Protein AF-A0A5C8LLF6-F1 (afdb_monomer)

Secondary structure (DSSP, 8-state):
-TTHHHHSTT--TT-B-EEESS-HHHHHT---SS-S-HHHHHHHHHTSTTS---BHHHHHHHHHTT---EEEEEEEEE-TT-SS--EEEEEEEEEEEETTEEEEEE-HHHHHHHHHHTT----EEEEEEEETTEEEEEEEEEEEEEEEEEEETTEEEEEEEEEEEEEEEEESS---TTSHHHHHHHHHHHHHHHHHHHHHHHHHHHHTT--TT-HHHHHHHH-HHHIIIIIGGGHHHHHHH-EEEEEEEEEEEE--S--S-TT----

Foldseek 3Di:
DLVPQVVDPPHDQQAADEAEPDDPVVQQPFCAPPDRGSVVVVVCQLVDLQHDRDGSNNCVVCLVLQAWAKHFYWYFDWDPPDPDTGTDIDGFAIFTGRNPDGDDGQGDLLRQLLCALLQNHGWDKDWDDPDVVKIWIKIWHDKGWDWDWDDDPLEIEIEIEMETEIATDDTRPQDQCVPPVVVVVVQVVVQVSNVSSNVSNLVVCLVRLGHNSCVLVVCCVVPVVCCVVPCVVCVSVNSNRYHYHYDYGYHYPYHDPDSHDPPPDDD

Solvent-accessible surface area (backbone atoms only — not comparable to full-atom values): 14725 Å² total; per-residue (Å²): 107,78,63,62,54,79,71,38,89,88,52,55,58,78,40,72,54,74,44,55,82,78,58,66,66,57,60,56,66,38,60,34,92,91,42,96,46,36,64,56,50,52,51,51,54,43,69,29,67,63,39,72,70,38,28,49,46,56,38,50,51,24,60,73,56,84,23,15,30,60,33,37,21,37,44,77,40,75,46,86,90,49,101,60,90,36,38,33,82,39,86,56,34,29,36,31,27,55,80,76,40,78,77,50,68,31,38,71,50,25,32,52,10,42,26,45,64,55,52,48,47,47,42,47,78,47,74,49,74,76,46,94,96,13,44,33,31,33,36,33,71,48,49,46,48,49,77,47,76,48,79,56,93,78,47,42,36,36,41,36,44,32,43,39,34,26,29,53,73,45,70,62,60,77,60,58,63,84,40,66,70,51,38,52,52,50,23,52,52,50,23,52,52,53,53,48,14,36,49,43,24,52,52,50,28,43,72,69,62,42,40,68,55,42,59,65,50,52,46,36,75,76,38,47,66,57,25,77,74,65,39,61,94,44,38,59,64,39,57,52,70,41,45,79,47,82,48,58,51,43,44,74,80,45,70,66,97,70,64,64,70,89,80,67,70,88,128

Mean predicted aligned error: 6.55 Å

Nearest PDB structures (foldseek):
  3n54-assembly1_B  TM=8.346E-01  e=7.401E-16  Bacillus subtilis subsp. subtilis str. 168
  6o6y-assembly1_B  TM=2.724E-01  e=1.510E+00  Thermococcus onnurineus
  6n38-assembly1_I  TM=5.157E-01  e=8.163E+00  Escherichia coli 042
  8ieq-assembly1_D  TM=1.790E-01  e=5.686E+00  Homo sapiens

Sequence (267 aa):
MFDVVPRTPESRLTCFLVITKGKGYDLLNTQPKFERFPAEAIRELTKSRQSMTTSTKDIGIALSFNSDPIVNYFESKESQASKQKSQEVQFSGYAQFKGDRMIGIYKNQEANGLMWLKNQVKEHSLTFPMESGKDMSILITKGQTNIQLTLQDDKVTFQLKLDARGIVREDLSGQDLNKSEVLHKVEQKMAEQVKKSVRAAIKQMQKEDTDSAQLGLLVWRTHPNAWNDRLEAKWPEIFKEAAFQITVDASITETGLINQNVTKKGT

Radius of gyration: 21.14 Å; Cα contacts (8 Å, |Δi|>4): 496; chains: 1; bounding box: 62×41×63 Å

pLDDT: mean 88.76, std 11.44, range [39.56, 98.75]

Structure (mmCIF, N/CA/C/O backbone):
data_AF-A0A5C8LLF6-F1
#
_entry.id   AF-A0A5C8LLF6-F1
#
loop_
_atom_site.group_PDB
_atom_site.id
_atom_site.type_symbol
_atom_site.label_atom_id
_atom_site.label_alt_id
_atom_site.label_comp_id
_atom_site.label_asym_id
_atom_site.label_entity_id
_atom_site.label_seq_id
_atom_site.pdbx_PDB_ins_code
_atom_site.Cartn_x
_atom_site.Cartn_y
_atom_site.Cartn_z
_atom_site.occupancy
_atom_site.B_iso_or_equiv
_atom_site.auth_seq_id
_atom_site.auth_comp_id
_atom_site.auth_asym_id
_atom_site.auth_atom_id
_atom_site.pdbx_PDB_model_num
ATOM 1 N N . MET A 1 1 ? 22.150 -5.576 0.365 1.00 70.75 1 MET A N 1
ATOM 2 C CA . MET A 1 1 ? 21.551 -6.014 1.661 1.00 70.75 1 MET A CA 1
ATOM 3 C C . MET A 1 1 ? 20.825 -7.360 1.567 1.00 70.75 1 MET A C 1
ATOM 5 O O . MET A 1 1 ? 21.055 -8.219 2.410 1.00 70.75 1 MET A O 1
ATOM 9 N N . PHE A 1 2 ? 19.953 -7.556 0.572 1.00 80.81 2 PHE A N 1
ATOM 10 C CA . PHE A 1 2 ? 19.056 -8.718 0.500 1.00 80.81 2 PHE A CA 1
ATOM 11 C C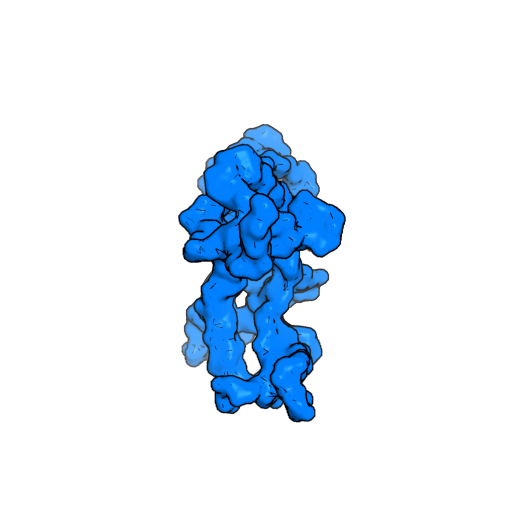 . PHE A 1 2 ? 19.737 -10.081 0.283 1.00 80.81 2 PHE A C 1
ATOM 13 O O . PHE A 1 2 ? 19.150 -11.097 0.634 1.00 80.81 2 PHE A O 1
ATOM 20 N N . ASP A 1 3 ? 20.986 -10.105 -0.189 1.00 71.56 3 ASP A N 1
ATOM 21 C CA . ASP A 1 3 ? 21.750 -11.339 -0.433 1.00 71.56 3 ASP A CA 1
ATOM 22 C C . ASP A 1 3 ? 22.240 -12.051 0.834 1.00 71.56 3 ASP A C 1
ATOM 24 O O . ASP A 1 3 ? 22.560 -13.236 0.784 1.00 71.56 3 ASP A O 1
ATOM 28 N N . VAL A 1 4 ? 22.330 -11.351 1.969 1.00 73.69 4 VAL A N 1
ATOM 29 C CA . VAL A 1 4 ? 22.924 -11.914 3.195 1.00 73.69 4 VAL A CA 1
ATOM 30 C C . VAL A 1 4 ? 22.088 -13.077 3.725 1.00 73.69 4 VAL A C 1
ATOM 32 O O . VAL A 1 4 ? 22.635 -14.111 4.086 1.00 73.69 4 VAL A O 1
ATOM 35 N N . VAL A 1 5 ? 20.760 -12.935 3.725 1.00 72.88 5 VAL A N 1
ATOM 36 C CA . VAL A 1 5 ? 19.844 -13.971 4.220 1.00 72.88 5 VAL A CA 1
ATOM 37 C C . VAL A 1 5 ? 19.903 -15.248 3.367 1.00 72.88 5 VAL A C 1
ATOM 39 O O . VAL A 1 5 ? 20.182 -16.294 3.944 1.00 72.88 5 VAL A O 1
ATOM 42 N N . PRO A 1 6 ? 19.696 -15.227 2.033 1.00 71.31 6 PRO A N 1
ATOM 43 C CA . PRO A 1 6 ? 19.707 -16.444 1.216 1.00 71.31 6 PRO A CA 1
ATOM 44 C C . PRO A 1 6 ? 21.090 -17.097 1.062 1.00 71.31 6 PRO A C 1
ATOM 46 O O . PRO A 1 6 ? 21.153 -18.252 0.655 1.00 71.31 6 PRO A O 1
ATOM 49 N N . ARG A 1 7 ? 22.194 -16.396 1.369 1.00 76.12 7 ARG A N 1
ATOM 50 C CA . ARG A 1 7 ? 23.553 -16.974 1.342 1.00 76.12 7 ARG A CA 1
ATOM 51 C C . ARG A 1 7 ? 23.919 -17.758 2.605 1.00 76.12 7 ARG A C 1
ATOM 53 O O . ARG A 1 7 ? 24.917 -18.474 2.589 1.00 76.12 7 ARG A O 1
ATOM 60 N N . THR A 1 8 ? 23.133 -17.644 3.673 1.00 77.06 8 THR A N 1
ATOM 61 C CA . THR A 1 8 ? 23.321 -18.421 4.903 1.00 77.06 8 THR A CA 1
ATOM 62 C C . THR A 1 8 ? 22.608 -19.775 4.770 1.00 77.06 8 THR A C 1
ATOM 64 O O . THR A 1 8 ? 21.390 -19.772 4.580 1.00 77.06 8 THR A O 1
ATOM 67 N N . PRO A 1 9 ? 23.310 -20.921 4.874 1.00 73.56 9 PRO A N 1
ATOM 68 C CA . PRO A 1 9 ? 22.732 -22.252 4.636 1.00 73.56 9 PRO A CA 1
ATOM 69 C C . PRO A 1 9 ? 21.505 -22.589 5.494 1.00 73.56 9 PRO A C 1
ATOM 71 O O . PRO A 1 9 ? 20.629 -23.338 5.067 1.00 73.56 9 PRO A O 1
ATOM 74 N N . GLU A 1 10 ? 21.421 -22.030 6.699 1.00 75.12 10 GLU A N 1
ATOM 75 C CA . GLU A 1 10 ? 20.332 -22.261 7.650 1.00 75.12 10 GLU A CA 1
ATOM 76 C C . GLU A 1 10 ? 19.084 -21.404 7.360 1.00 75.12 10 GLU A C 1
ATOM 78 O O . GLU A 1 10 ? 18.007 -21.653 7.914 1.00 75.12 10 GLU A O 1
ATOM 83 N N . SER A 1 11 ? 19.202 -20.394 6.493 1.00 79.19 11 SER A N 1
ATOM 84 C CA . SER A 1 11 ? 18.105 -19.492 6.151 1.00 79.19 11 SER A CA 1
ATOM 85 C C . SER A 1 11 ? 17.100 -20.142 5.209 1.00 79.19 11 SER A C 1
ATOM 87 O O . SER A 1 11 ? 17.438 -20.845 4.260 1.00 79.19 11 SER A O 1
ATOM 89 N N . ARG A 1 12 ? 15.819 -19.825 5.413 1.00 81.31 12 ARG A N 1
ATOM 90 C CA . ARG A 1 12 ? 14.733 -20.247 4.522 1.00 81.31 12 ARG A CA 1
ATOM 91 C C . ARG A 1 12 ? 14.237 -19.063 3.702 1.00 81.31 12 ARG A C 1
ATOM 93 O O . ARG A 1 12 ? 14.160 -17.940 4.192 1.00 81.31 12 ARG A O 1
ATOM 100 N N . LEU A 1 13 ? 13.769 -19.316 2.481 1.00 84.12 13 LEU A N 1
ATOM 101 C CA . LEU A 1 13 ? 13.103 -18.290 1.659 1.00 84.12 13 LEU A CA 1
ATOM 102 C C . LEU A 1 13 ? 11.803 -17.749 2.297 1.00 84.12 13 LEU A C 1
ATOM 104 O O . LEU A 1 13 ? 11.275 -16.714 1.889 1.00 84.12 13 LEU A O 1
ATOM 108 N N . THR A 1 14 ? 11.292 -18.442 3.317 1.00 86.62 14 THR A N 1
ATOM 109 C CA . THR A 1 14 ? 10.145 -18.041 4.140 1.00 86.62 14 THR A CA 1
ATOM 110 C C . THR A 1 14 ? 10.521 -17.129 5.310 1.00 86.62 14 THR A C 1
ATOM 112 O O . THR A 1 14 ? 9.637 -16.762 6.079 1.00 86.62 14 THR A O 1
ATOM 115 N N . CYS A 1 15 ? 11.801 -16.794 5.501 1.00 87.56 15 CYS A N 1
ATOM 116 C CA . CYS A 1 15 ? 12.218 -15.839 6.524 1.00 87.56 15 CYS A CA 1
ATOM 117 C C . CYS A 1 15 ? 11.603 -14.462 6.249 1.00 87.56 15 CYS A C 1
ATOM 119 O O . CYS A 1 15 ? 11.566 -14.010 5.103 1.00 87.56 15 CYS A O 1
ATOM 121 N N . PHE A 1 16 ? 11.136 -13.800 7.306 1.00 88.94 16 PHE A N 1
ATOM 122 C CA . PHE A 1 16 ? 10.690 -12.414 7.223 1.00 88.94 16 PHE A CA 1
ATOM 123 C C . PHE A 1 16 ? 11.880 -11.483 7.369 1.00 88.94 16 PHE A C 1
ATOM 125 O O . PHE A 1 16 ? 12.753 -11.705 8.210 1.00 88.94 16 PHE A O 1
ATOM 132 N N . LEU A 1 17 ? 11.877 -10.422 6.573 1.00 88.88 17 LEU A N 1
ATOM 133 C CA . LEU A 1 17 ? 12.729 -9.270 6.802 1.00 88.88 17 LEU A CA 1
ATOM 134 C C . LEU A 1 17 ? 11.857 -8.137 7.335 1.00 88.88 17 LEU A C 1
ATOM 136 O O . LEU A 1 17 ? 10.719 -7.960 6.905 1.00 88.88 17 LEU A O 1
ATOM 140 N N . VAL A 1 18 ? 12.401 -7.379 8.281 1.00 91.75 18 VAL A N 1
ATOM 141 C CA . VAL A 1 18 ? 11.750 -6.204 8.862 1.00 91.75 18 VAL A CA 1
ATOM 142 C C . VAL A 1 18 ? 12.745 -5.054 8.918 1.00 91.75 18 VAL A C 1
ATOM 144 O O . VAL A 1 18 ? 13.944 -5.269 9.097 1.00 91.75 18 VAL A O 1
ATOM 147 N N . ILE A 1 19 ? 12.250 -3.831 8.763 1.00 94.31 19 ILE A N 1
ATOM 148 C CA . ILE A 1 19 ? 13.046 -2.603 8.809 1.00 94.31 19 ILE A CA 1
ATOM 149 C C . ILE A 1 19 ? 12.576 -1.747 9.982 1.00 94.31 19 ILE A C 1
ATOM 151 O O . ILE A 1 19 ? 11.390 -1.709 10.292 1.00 94.31 19 ILE A O 1
ATOM 155 N N . THR A 1 20 ? 13.502 -1.035 10.617 1.00 93.94 20 THR A N 1
ATOM 156 C CA . THR A 1 20 ? 13.212 -0.055 11.669 1.00 93.94 20 THR A CA 1
ATOM 157 C C . THR A 1 20 ? 14.070 1.186 11.490 1.00 93.94 20 THR A C 1
ATOM 159 O O . THR A 1 20 ? 15.091 1.156 10.800 1.00 93.94 20 THR A O 1
ATOM 162 N N . LYS A 1 21 ? 13.668 2.293 12.117 1.00 90.12 21 LYS A N 1
ATOM 163 C CA . LYS A 1 21 ? 14.532 3.467 12.236 1.00 90.12 21 LYS A CA 1
ATOM 164 C C . LYS A 1 21 ? 15.655 3.185 13.235 1.00 90.12 21 LYS A C 1
ATOM 166 O O . LYS A 1 21 ? 15.397 2.730 14.343 1.00 90.12 21 LYS A O 1
ATOM 171 N N . GLY A 1 22 ? 16.885 3.552 12.884 1.00 90.06 22 GLY A N 1
ATOM 172 C CA . GLY A 1 22 ? 18.037 3.380 13.770 1.00 90.06 22 GLY A CA 1
ATOM 173 C C . GLY A 1 22 ? 18.589 1.958 13.727 1.00 90.06 22 GLY A C 1
ATOM 174 O O . GLY A 1 22 ? 18.589 1.320 12.674 1.00 90.06 22 GLY A O 1
ATOM 175 N N . LYS A 1 23 ? 19.118 1.468 14.851 1.00 89.69 23 LYS A N 1
ATOM 176 C CA . LYS A 1 23 ? 19.746 0.144 14.899 1.00 89.69 23 LYS A CA 1
ATOM 177 C C . LYS A 1 23 ? 18.671 -0.926 15.079 1.00 89.69 23 LYS A C 1
ATOM 179 O O . LYS A 1 23 ? 17.878 -0.859 16.010 1.00 89.69 23 LYS A O 1
ATOM 184 N N . GLY A 1 24 ? 18.702 -1.975 14.254 1.00 87.75 24 GLY A N 1
ATOM 185 C CA . GLY A 1 24 ? 17.811 -3.136 14.416 1.00 87.75 24 GLY A CA 1
ATOM 186 C C . GLY A 1 24 ? 17.921 -3.799 15.796 1.00 87.75 24 GLY A C 1
ATOM 187 O O . GLY A 1 24 ? 16.930 -4.287 16.332 1.00 87.75 24 GLY A O 1
ATOM 188 N N . TYR A 1 25 ? 19.110 -3.732 16.404 1.00 87.38 25 TYR A N 1
ATOM 189 C CA . TYR A 1 25 ? 19.359 -4.171 17.778 1.00 87.38 25 TYR A CA 1
ATOM 190 C C . TYR A 1 25 ? 18.448 -3.472 18.798 1.00 87.38 25 TYR A C 1
ATOM 192 O O . TYR A 1 25 ? 17.976 -4.119 19.726 1.00 87.38 25 TYR A O 1
ATOM 200 N N . ASP A 1 26 ? 18.144 -2.187 18.615 1.00 87.50 26 ASP A N 1
ATOM 201 C CA . ASP A 1 26 ? 17.324 -1.429 19.565 1.00 87.50 26 ASP A CA 1
ATOM 202 C C . ASP A 1 26 ? 15.859 -1.904 19.525 1.00 87.50 26 ASP A C 1
ATOM 204 O O . ASP A 1 26 ? 15.208 -2.034 20.562 1.00 87.50 26 ASP A O 1
ATOM 208 N N . LEU A 1 27 ? 15.355 -2.268 18.337 1.00 88.00 27 LEU A N 1
ATOM 209 C CA . LEU A 1 27 ? 14.030 -2.879 18.199 1.00 88.00 27 LEU A CA 1
ATOM 210 C C . LEU A 1 27 ? 13.977 -4.262 18.873 1.00 88.00 27 LEU A C 1
ATOM 212 O O . LEU A 1 27 ? 13.015 -4.568 19.570 1.00 88.00 27 LEU A O 1
ATOM 216 N N . LEU A 1 28 ? 15.026 -5.078 18.721 1.00 86.50 28 LEU A N 1
ATOM 217 C CA . LEU A 1 28 ? 15.109 -6.407 19.346 1.00 86.50 28 LEU A CA 1
ATOM 218 C C . LEU A 1 28 ? 15.285 -6.366 20.871 1.00 86.50 28 LEU A C 1
ATOM 220 O O . LEU A 1 28 ? 14.983 -7.356 21.531 1.00 86.50 28 LEU A O 1
ATOM 224 N N . ASN A 1 29 ? 15.744 -5.242 21.425 1.00 83.94 29 ASN A N 1
ATOM 225 C CA . ASN A 1 29 ? 15.870 -5.024 22.870 1.00 83.94 29 ASN A CA 1
ATOM 226 C C . ASN A 1 29 ? 14.750 -4.162 23.458 1.00 83.94 29 ASN A C 1
ATOM 228 O O . ASN A 1 29 ? 14.799 -3.799 24.635 1.00 83.94 29 ASN A O 1
ATOM 232 N N . THR A 1 30 ? 13.733 -3.835 22.660 1.00 81.44 30 THR A N 1
ATOM 233 C CA . THR A 1 30 ? 12.499 -3.246 23.183 1.00 81.44 30 THR A CA 1
ATOM 234 C C . THR A 1 30 ? 11.896 -4.222 24.200 1.00 81.44 30 THR A C 1
ATOM 236 O O . THR A 1 30 ? 11.933 -5.423 23.974 1.00 81.44 30 THR A O 1
ATOM 239 N N . GLN A 1 31 ? 11.377 -3.745 25.334 1.00 74.62 31 GLN A N 1
ATOM 240 C CA . GLN A 1 31 ? 10.749 -4.595 26.357 1.00 74.62 31 GLN A CA 1
ATOM 241 C C . GLN A 1 31 ? 9.221 -4.435 26.294 1.00 74.62 31 GLN A C 1
ATOM 243 O O . GLN A 1 31 ? 8.668 -3.664 27.089 1.00 74.62 31 GLN A O 1
ATOM 248 N N . PRO A 1 32 ? 8.534 -5.097 25.338 1.00 70.56 32 PRO A N 1
ATOM 249 C CA . PRO A 1 32 ? 7.084 -5.036 25.263 1.00 70.56 32 PRO A CA 1
ATOM 250 C C . PRO A 1 32 ? 6.479 -5.680 26.509 1.00 70.56 32 PRO A C 1
ATOM 252 O O . PRO A 1 32 ? 6.989 -6.671 27.032 1.00 70.56 32 PRO A O 1
ATOM 255 N N . LYS A 1 33 ? 5.377 -5.123 27.014 1.00 70.19 33 LYS A N 1
ATOM 256 C CA . LYS A 1 33 ? 4.784 -5.611 28.272 1.00 70.19 33 LYS A CA 1
ATOM 257 C C . LYS A 1 33 ? 4.091 -6.959 28.148 1.00 70.19 33 LYS A C 1
ATOM 259 O O . LYS A 1 33 ? 4.003 -7.689 29.131 1.00 70.19 33 LYS A O 1
ATOM 264 N N . PHE A 1 34 ? 3.557 -7.253 26.968 1.00 68.25 34 PHE A N 1
ATOM 265 C CA . PHE A 1 34 ? 2.683 -8.404 26.744 1.00 68.25 34 PHE A CA 1
ATOM 266 C C . PHE A 1 34 ? 3.401 -9.616 26.149 1.00 68.25 34 PHE A C 1
ATOM 268 O O . PHE A 1 34 ? 2.815 -10.692 26.103 1.00 68.25 34 PHE A O 1
ATOM 275 N N . GLU A 1 35 ? 4.653 -9.459 25.717 1.00 72.88 35 GLU A N 1
ATOM 276 C CA . GLU A 1 35 ? 5.444 -10.532 25.122 1.00 72.88 35 GLU A CA 1
ATOM 277 C C . GLU A 1 35 ? 6.855 -10.516 25.710 1.00 72.88 35 GLU A C 1
ATOM 279 O O . GLU A 1 35 ? 7.515 -9.483 25.765 1.00 72.88 35 GLU A O 1
ATOM 284 N N . ARG A 1 36 ? 7.338 -11.675 26.156 1.00 75.62 36 ARG A N 1
ATOM 285 C CA . ARG A 1 36 ? 8.663 -11.787 26.774 1.00 75.62 36 ARG A CA 1
ATOM 286 C C . ARG A 1 36 ? 9.776 -11.662 25.737 1.00 75.62 36 ARG A C 1
ATOM 288 O O . ARG A 1 36 ? 10.875 -11.221 26.072 1.00 75.62 36 ARG A O 1
ATOM 295 N N . PHE A 1 37 ? 9.504 -12.076 24.501 1.00 82.94 37 PHE A N 1
ATOM 296 C CA . PHE A 1 37 ? 10.484 -12.127 23.425 1.00 82.94 37 PHE A CA 1
ATOM 297 C C . PHE A 1 37 ? 10.121 -11.146 22.298 1.00 82.94 37 PHE A C 1
ATOM 299 O O . PHE A 1 37 ? 9.217 -11.419 21.509 1.00 82.94 37 PHE A O 1
ATOM 306 N N . PRO A 1 38 ? 10.851 -10.029 22.137 1.00 82.38 38 PRO A N 1
ATOM 307 C CA . PRO A 1 38 ? 10.525 -9.006 21.134 1.00 82.38 38 PRO A CA 1
ATOM 308 C C . PRO A 1 38 ? 10.505 -9.542 19.699 1.00 82.38 38 PRO A C 1
ATOM 310 O O . PRO A 1 38 ? 9.693 -9.111 18.884 1.00 82.38 38 PRO A O 1
ATOM 313 N N . ALA A 1 39 ? 11.354 -10.528 19.395 1.00 85.00 39 ALA A N 1
ATOM 314 C CA . ALA A 1 39 ? 11.356 -11.218 18.107 1.00 85.00 39 ALA A CA 1
ATOM 315 C C . ALA A 1 39 ? 10.038 -11.967 17.829 1.00 85.00 39 ALA A C 1
ATOM 317 O O . ALA A 1 39 ? 9.562 -11.962 16.693 1.00 85.00 39 ALA A O 1
ATOM 318 N N . GLU A 1 40 ? 9.420 -12.560 18.855 1.00 86.38 40 GLU A N 1
ATOM 319 C CA . GLU A 1 40 ? 8.112 -13.210 18.740 1.00 86.38 40 GLU A CA 1
ATOM 320 C C . GLU A 1 40 ? 7.024 -12.160 18.502 1.00 86.38 40 GLU A C 1
ATOM 322 O O . GLU A 1 40 ? 6.238 -12.310 17.569 1.00 86.38 40 GLU A O 1
ATOM 327 N N . ALA A 1 41 ? 7.049 -11.042 19.238 1.00 86.69 41 ALA A N 1
ATOM 328 C CA . ALA A 1 41 ? 6.119 -9.930 19.026 1.00 86.69 41 ALA A CA 1
ATOM 329 C C . ALA A 1 41 ? 6.198 -9.385 17.589 1.00 86.69 41 ALA A C 1
ATOM 331 O O . ALA A 1 41 ? 5.177 -9.248 16.915 1.00 86.69 41 ALA A O 1
ATOM 332 N N . ILE A 1 42 ? 7.411 -9.131 17.084 1.00 89.12 42 ILE A N 1
ATOM 333 C CA . ILE A 1 42 ? 7.643 -8.693 15.699 1.00 89.12 42 ILE A CA 1
ATOM 334 C C . ILE A 1 42 ? 7.085 -9.721 14.713 1.00 89.12 42 ILE A C 1
ATOM 336 O O . ILE A 1 42 ? 6.424 -9.352 13.738 1.00 89.12 42 ILE A O 1
ATOM 340 N N . ARG A 1 43 ? 7.332 -11.015 14.948 1.00 89.44 43 ARG A N 1
ATOM 341 C CA . ARG A 1 43 ? 6.851 -12.084 14.071 1.00 89.44 43 ARG A CA 1
ATOM 342 C C . ARG A 1 43 ? 5.327 -12.144 14.043 1.00 89.44 43 ARG A C 1
ATOM 344 O O . ARG A 1 43 ? 4.759 -12.208 12.954 1.00 89.44 43 ARG A O 1
ATOM 351 N N . GLU A 1 44 ? 4.672 -12.111 15.198 1.00 88.94 44 GLU A N 1
ATOM 352 C CA . GLU A 1 44 ? 3.210 -12.152 15.281 1.00 88.94 44 GLU A CA 1
ATOM 353 C C . GLU A 1 44 ? 2.580 -10.903 14.657 1.00 88.94 44 GLU A C 1
ATOM 355 O O . GLU A 1 44 ? 1.618 -11.013 13.898 1.00 88.94 44 GLU A O 1
ATOM 360 N N . LEU A 1 45 ? 3.177 -9.722 14.848 1.00 88.88 45 LEU A N 1
ATOM 361 C CA . LEU A 1 45 ? 2.736 -8.499 14.173 1.00 88.88 45 LEU A CA 1
ATOM 362 C C . LEU A 1 45 ? 2.928 -8.569 12.649 1.00 88.88 45 LEU A C 1
ATOM 364 O O . LEU A 1 45 ? 2.051 -8.1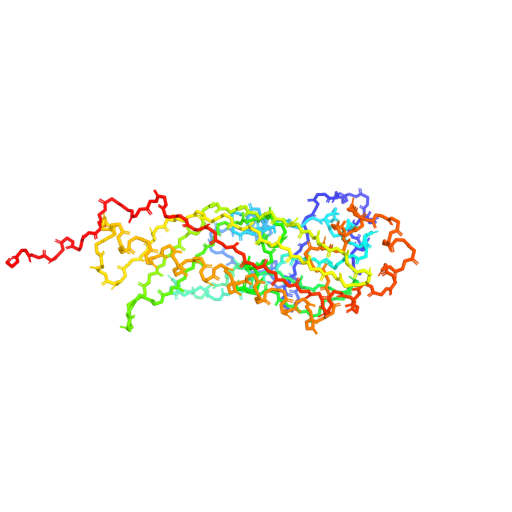33 11.904 1.00 88.88 45 LEU A O 1
ATOM 368 N N . THR A 1 46 ? 4.021 -9.168 12.170 1.00 89.69 46 THR A N 1
ATOM 369 C CA . THR A 1 46 ? 4.289 -9.376 10.730 1.00 89.69 46 THR A CA 1
ATOM 370 C C . THR A 1 46 ? 3.310 -10.370 10.090 1.00 89.69 46 THR A C 1
ATOM 372 O O . THR A 1 46 ? 2.976 -10.263 8.909 1.00 89.69 46 THR A O 1
ATOM 375 N N . LYS A 1 47 ? 2.827 -11.347 10.867 1.00 88.81 47 LYS A N 1
ATOM 376 C CA . LYS A 1 47 ? 1.788 -12.306 10.452 1.00 88.81 47 LYS A CA 1
ATOM 377 C C . LYS A 1 47 ? 0.365 -11.822 10.742 1.00 88.81 47 LYS A C 1
ATOM 379 O O . LYS A 1 47 ? -0.595 -12.534 10.443 1.00 88.81 47 LYS A O 1
ATOM 384 N N . SER A 1 48 ? 0.218 -10.648 11.352 1.00 88.44 48 SER A N 1
ATOM 385 C CA . SER A 1 48 ? -1.077 -10.152 11.797 1.00 88.44 48 SER A CA 1
ATOM 386 C C . SER A 1 48 ? -2.020 -9.898 10.626 1.00 88.44 48 SER A C 1
ATOM 388 O O . SER A 1 48 ? -1.624 -9.737 9.469 1.00 88.44 48 SER A O 1
ATOM 390 N N . ARG A 1 49 ? -3.308 -9.771 10.946 1.00 86.19 49 ARG A N 1
ATOM 391 C CA . ARG A 1 49 ? -4.335 -9.421 9.963 1.00 86.19 49 ARG A CA 1
ATOM 392 C C . ARG A 1 49 ? -4.225 -7.999 9.426 1.00 86.19 49 ARG A C 1
ATOM 394 O O . ARG A 1 49 ? -5.020 -7.677 8.557 1.00 86.19 49 ARG A O 1
ATOM 401 N N . GLN A 1 50 ? -3.287 -7.185 9.919 1.00 83.44 50 GLN A N 1
ATOM 402 C CA . GLN A 1 50 ? -3.133 -5.765 9.585 1.00 83.44 50 GLN A CA 1
ATOM 403 C C . GLN A 1 50 ? -1.993 -5.482 8.600 1.00 83.44 50 GLN A C 1
ATOM 405 O O . GLN A 1 50 ? -1.909 -4.376 8.073 1.00 83.44 50 GLN A O 1
ATOM 410 N N . SER A 1 51 ? -1.111 -6.453 8.339 1.00 88.19 51 SER A N 1
ATOM 411 C CA . SER A 1 51 ? 0.050 -6.241 7.470 1.00 88.19 51 SER A CA 1
ATOM 412 C C . SER A 1 51 ? 0.170 -7.304 6.382 1.00 88.19 51 SER A C 1
ATOM 414 O O . SER A 1 51 ? -0.166 -8.476 6.575 1.00 88.19 51 SER A O 1
ATOM 416 N N . MET A 1 52 ? 0.618 -6.887 5.199 1.00 90.81 52 MET A N 1
ATOM 417 C CA . MET A 1 52 ? 1.105 -7.807 4.182 1.00 90.81 52 MET A CA 1
ATOM 418 C C . MET A 1 52 ? 2.413 -8.390 4.689 1.00 90.81 52 MET A C 1
ATOM 420 O O . MET A 1 52 ? 3.324 -7.659 5.076 1.00 90.81 52 MET A O 1
ATOM 424 N N . THR A 1 53 ? 2.500 -9.707 4.695 1.00 86.44 53 THR A N 1
ATOM 425 C CA . THR A 1 53 ? 3.734 -10.393 5.035 1.00 86.44 53 THR A CA 1
ATOM 426 C C . THR A 1 53 ? 4.690 -10.304 3.850 1.00 86.44 53 THR A C 1
ATOM 428 O O . THR A 1 53 ? 4.292 -10.618 2.733 1.00 86.44 53 THR A O 1
ATOM 431 N N . THR A 1 54 ? 5.938 -9.905 4.100 1.00 86.94 54 THR A N 1
ATOM 432 C CA . THR A 1 54 ? 6.998 -9.909 3.084 1.00 86.94 54 THR A CA 1
ATOM 433 C C . THR A 1 54 ? 8.109 -10.869 3.498 1.00 86.94 54 THR A C 1
ATOM 435 O O . THR A 1 54 ? 8.757 -10.668 4.530 1.00 86.94 54 THR A O 1
ATOM 438 N N . SER A 1 55 ? 8.344 -11.916 2.708 1.00 90.94 55 SER A N 1
ATOM 439 C CA . SER A 1 55 ? 9.452 -12.849 2.925 1.00 90.94 55 SER A CA 1
ATOM 440 C C . SER A 1 55 ? 10.637 -12.589 1.988 1.00 90.94 55 SER A C 1
ATOM 442 O O . SER A 1 55 ? 10.534 -11.852 1.005 1.00 90.94 55 SER A O 1
ATOM 444 N N . THR A 1 56 ? 11.774 -13.241 2.253 1.00 89.50 56 THR A N 1
ATOM 445 C CA . THR A 1 56 ? 12.940 -13.245 1.349 1.00 89.50 56 THR A CA 1
ATOM 446 C C . THR A 1 56 ? 12.560 -13.649 -0.080 1.00 89.50 56 THR A C 1
ATOM 448 O O . THR A 1 56 ? 13.085 -13.092 -1.041 1.00 89.50 56 THR A O 1
ATOM 451 N N . LYS A 1 57 ? 11.621 -14.594 -0.232 1.00 89.75 57 LYS A N 1
ATOM 452 C CA . LYS A 1 57 ? 11.071 -15.001 -1.532 1.00 89.75 57 LYS A CA 1
ATOM 453 C C . LYS A 1 57 ? 10.403 -13.833 -2.253 1.00 89.75 57 LYS A C 1
ATOM 455 O O . LYS A 1 57 ? 10.673 -13.634 -3.431 1.00 89.75 57 LYS A O 1
ATOM 460 N N . ASP A 1 58 ? 9.546 -13.083 -1.567 1.00 90.81 58 ASP A N 1
ATOM 461 C CA . ASP A 1 58 ? 8.787 -11.985 -2.177 1.00 90.81 58 ASP A CA 1
ATOM 462 C C . ASP A 1 58 ? 9.717 -10.861 -2.645 1.00 90.81 58 ASP A C 1
ATOM 464 O O . ASP A 1 58 ? 9.546 -10.322 -3.738 1.00 90.81 58 ASP A O 1
ATOM 468 N N . ILE A 1 59 ? 10.755 -10.570 -1.854 1.00 91.62 59 ILE A N 1
ATOM 469 C CA . ILE A 1 59 ? 11.815 -9.622 -2.216 1.00 91.62 59 ILE A CA 1
ATOM 470 C C . ILE A 1 59 ? 12.589 -10.123 -3.439 1.00 91.62 59 ILE A C 1
ATOM 472 O O . ILE A 1 59 ? 12.798 -9.366 -4.384 1.00 91.62 59 ILE A O 1
ATOM 476 N N . GLY A 1 60 ? 12.983 -11.400 -3.450 1.00 89.62 60 GLY A N 1
ATOM 477 C CA . GLY A 1 60 ? 13.688 -12.004 -4.580 1.00 89.62 60 GLY A CA 1
ATOM 478 C C . GLY A 1 60 ? 12.868 -11.984 -5.871 1.00 89.62 60 GLY A C 1
ATOM 479 O O . GLY A 1 60 ? 13.410 -11.668 -6.927 1.00 89.62 60 GLY A O 1
ATOM 480 N N . ILE A 1 61 ? 11.560 -12.255 -5.792 1.00 87.75 61 ILE A N 1
ATOM 481 C CA . ILE A 1 61 ? 10.638 -12.143 -6.932 1.00 87.75 61 ILE A CA 1
ATOM 482 C C . ILE A 1 61 ? 10.599 -10.701 -7.437 1.00 87.75 61 ILE A C 1
ATOM 484 O O . ILE A 1 61 ? 10.782 -10.494 -8.631 1.00 87.75 61 ILE A O 1
ATOM 488 N N . ALA A 1 62 ? 10.411 -9.710 -6.558 1.00 90.56 62 ALA A N 1
ATOM 489 C CA . ALA A 1 62 ? 10.383 -8.307 -6.975 1.00 90.56 62 ALA A CA 1
ATOM 490 C C . ALA A 1 62 ? 11.665 -7.919 -7.736 1.00 90.56 62 ALA A C 1
ATOM 492 O O . ALA A 1 62 ? 11.585 -7.461 -8.874 1.00 90.56 62 ALA A O 1
ATOM 493 N N . LEU A 1 63 ? 12.835 -8.228 -7.164 1.00 89.12 63 LEU A N 1
ATOM 494 C CA . LEU A 1 63 ? 14.136 -7.945 -7.783 1.00 89.12 63 LEU A CA 1
ATOM 495 C C . LEU A 1 63 ? 14.356 -8.690 -9.107 1.00 89.12 63 LEU A C 1
ATOM 497 O O . LEU A 1 63 ? 15.011 -8.160 -9.997 1.00 89.12 63 LEU A O 1
ATOM 501 N N . SER A 1 64 ? 13.816 -9.903 -9.252 1.00 86.81 64 SER A N 1
ATOM 502 C CA . SER A 1 64 ? 13.980 -10.713 -10.470 1.00 86.81 64 SER A CA 1
ATOM 503 C C . SER A 1 64 ? 13.139 -10.212 -11.647 1.00 86.81 64 SER A C 1
ATOM 505 O O . SER A 1 64 ? 13.433 -10.555 -12.786 1.00 86.81 64 SER A O 1
ATOM 507 N N . PHE A 1 65 ? 12.089 -9.430 -11.383 1.00 82.88 65 PHE A N 1
ATOM 508 C CA . PHE A 1 65 ? 11.156 -8.926 -12.395 1.00 82.88 65 PHE A CA 1
ATOM 509 C C . PHE A 1 65 ? 11.194 -7.399 -12.522 1.00 82.88 65 PHE A C 1
ATOM 511 O O . PHE A 1 65 ? 10.175 -6.787 -12.840 1.00 82.88 65 PHE A O 1
ATOM 518 N N . ASN A 1 66 ? 12.352 -6.783 -12.251 1.00 82.00 66 ASN A N 1
ATOM 519 C CA . ASN A 1 66 ? 12.562 -5.333 -12.359 1.00 82.00 66 ASN A CA 1
ATOM 520 C C . ASN A 1 66 ? 11.498 -4.503 -11.611 1.00 82.00 66 ASN A C 1
ATOM 522 O O . ASN A 1 66 ? 11.119 -3.413 -12.034 1.00 82.00 66 ASN A O 1
ATOM 526 N N . SER A 1 67 ? 11.012 -5.039 -10.489 1.00 90.25 67 SER A N 1
ATOM 527 C CA . SER A 1 67 ? 10.085 -4.381 -9.576 1.00 90.25 67 SER A CA 1
ATOM 528 C C . SER A 1 67 ? 10.789 -4.061 -8.262 1.00 90.25 67 SER A C 1
ATOM 530 O O . SER A 1 67 ? 11.824 -4.629 -7.908 1.00 90.25 67 SER A O 1
ATOM 532 N N . ASP A 1 68 ? 10.205 -3.134 -7.517 1.00 95.12 68 ASP A N 1
ATOM 533 C CA . ASP A 1 68 ? 10.818 -2.565 -6.337 1.00 95.12 68 ASP A CA 1
ATOM 534 C C . ASP A 1 68 ? 10.307 -3.233 -5.053 1.00 95.12 68 ASP A C 1
ATOM 536 O O . ASP A 1 68 ? 9.100 -3.227 -4.778 1.00 95.12 68 ASP A O 1
ATOM 540 N N . PRO A 1 69 ? 11.193 -3.821 -4.229 1.00 95.25 69 PRO A N 1
ATOM 541 C CA . PRO A 1 69 ? 10.774 -4.497 -3.013 1.00 95.25 69 PRO A CA 1
ATOM 542 C C . PRO A 1 69 ? 10.123 -3.557 -2.000 1.00 95.25 69 PRO A C 1
ATOM 544 O O . PRO A 1 69 ? 10.448 -2.373 -1.878 1.00 95.25 69 PRO A O 1
ATOM 547 N N . ILE A 1 70 ? 9.259 -4.145 -1.183 1.00 95.94 70 ILE A N 1
ATOM 548 C CA . ILE A 1 70 ? 8.777 -3.537 0.052 1.00 95.94 70 ILE A CA 1
ATOM 549 C C . ILE A 1 70 ? 9.116 -4.450 1.212 1.00 95.94 70 ILE A C 1
ATOM 551 O O . ILE A 1 70 ? 9.231 -5.656 1.025 1.00 95.94 70 ILE A O 1
ATOM 555 N N . VAL A 1 71 ? 9.283 -3.890 2.404 1.00 95.62 71 VAL A N 1
ATOM 556 C CA . VAL A 1 71 ? 9.568 -4.668 3.615 1.00 95.62 71 VAL A CA 1
ATOM 557 C C . VAL A 1 71 ? 8.764 -4.092 4.771 1.00 95.62 71 VAL A C 1
ATOM 559 O O . VAL A 1 71 ? 8.631 -2.873 4.866 1.00 95.62 71 VAL A O 1
ATOM 562 N N . ASN A 1 72 ? 8.221 -4.928 5.659 1.00 95.06 72 ASN A N 1
ATOM 563 C CA . ASN A 1 72 ? 7.480 -4.444 6.824 1.00 95.06 72 ASN A CA 1
ATOM 564 C C . ASN A 1 72 ? 8.346 -3.484 7.654 1.00 95.06 72 ASN A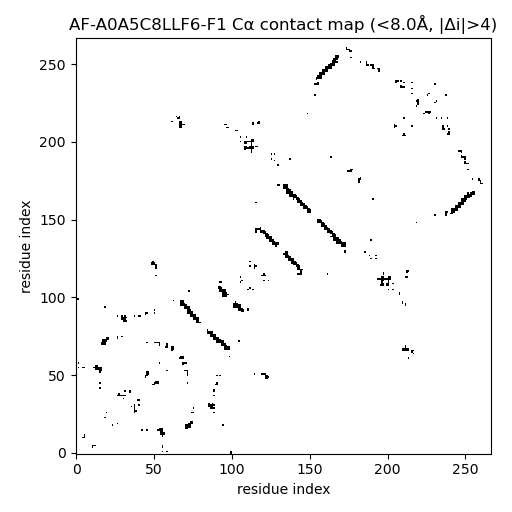 C 1
ATOM 566 O O . ASN A 1 72 ? 9.482 -3.799 8.015 1.00 95.06 72 ASN A O 1
ATOM 570 N N . TYR A 1 73 ? 7.798 -2.308 7.946 1.00 95.56 73 TYR A N 1
ATOM 571 C CA . TYR A 1 73 ? 8.458 -1.260 8.703 1.00 95.56 73 TYR A CA 1
ATOM 572 C C . TYR A 1 73 ? 7.863 -1.171 10.104 1.00 95.56 73 TYR A C 1
ATOM 574 O O . TYR A 1 73 ? 6.654 -0.989 10.271 1.00 95.56 73 TYR A O 1
ATOM 582 N N . PHE A 1 74 ? 8.727 -1.293 11.101 1.00 93.31 74 PHE A N 1
ATOM 583 C CA . PHE A 1 74 ? 8.383 -1.276 12.511 1.00 93.31 74 PHE A CA 1
ATOM 584 C C . PHE A 1 74 ? 9.015 -0.081 13.208 1.00 93.31 74 PHE A C 1
ATOM 586 O O . PHE A 1 74 ? 10.115 0.355 12.871 1.00 93.31 74 PHE A O 1
ATOM 593 N N . GLU A 1 75 ? 8.319 0.426 14.215 1.00 91.00 75 GLU A N 1
ATOM 594 C CA . GLU A 1 75 ? 8.815 1.470 15.100 1.00 91.00 75 GLU A CA 1
ATOM 595 C C . GLU A 1 75 ? 8.624 1.035 16.550 1.00 91.00 75 GLU A C 1
ATOM 597 O O . GLU A 1 75 ? 7.696 0.293 16.875 1.00 91.00 75 GLU A O 1
ATOM 602 N N . SER A 1 76 ? 9.508 1.513 17.423 1.00 86.44 76 SER A N 1
ATOM 603 C CA . SER A 1 76 ? 9.299 1.414 18.864 1.00 86.44 76 SER A CA 1
ATOM 604 C C . SER A 1 76 ? 8.556 2.665 19.324 1.00 86.44 76 SER A C 1
ATOM 606 O O . SER A 1 76 ? 8.962 3.785 19.000 1.00 86.44 76 SER A O 1
ATOM 608 N N . LYS A 1 77 ? 7.437 2.491 20.028 1.00 81.81 77 LYS A N 1
ATOM 609 C CA . LYS A 1 77 ? 6.573 3.591 20.471 1.00 81.81 77 LYS A CA 1
ATOM 610 C C . LYS A 1 77 ? 6.343 3.515 21.972 1.00 81.81 77 LYS A C 1
ATOM 612 O O . LYS A 1 77 ? 6.092 2.442 22.512 1.00 81.81 77 LYS A O 1
ATOM 617 N N . GLU A 1 78 ? 6.398 4.659 22.651 1.00 79.19 78 GLU A N 1
ATOM 618 C CA . GLU A 1 78 ? 6.046 4.714 24.071 1.00 79.19 78 GLU A CA 1
ATOM 619 C C . GLU A 1 78 ? 4.554 4.392 24.266 1.00 79.19 78 GLU A C 1
ATOM 621 O O . GLU A 1 78 ? 3.679 4.983 23.627 1.00 79.19 78 GLU A O 1
ATOM 626 N N . SER A 1 79 ? 4.261 3.452 25.164 1.00 69.81 79 SER A N 1
ATOM 627 C CA . SER A 1 79 ? 2.898 3.087 25.537 1.00 69.81 79 SER A CA 1
ATOM 628 C C . SER A 1 79 ? 2.224 4.227 26.297 1.00 69.81 79 SER A C 1
ATOM 630 O O . SER A 1 79 ? 2.670 4.617 27.376 1.00 69.81 79 SER A O 1
ATOM 632 N N . GLN A 1 80 ? 1.105 4.725 25.765 1.00 63.28 80 GLN A N 1
ATOM 633 C CA . GLN A 1 80 ? 0.284 5.750 26.424 1.00 63.28 80 GLN A CA 1
ATOM 634 C C . GLN A 1 80 ? -0.663 5.177 27.492 1.00 63.28 80 GLN A C 1
ATOM 636 O O . GLN A 1 80 ? -1.227 5.928 28.281 1.00 63.28 80 GLN A O 1
ATOM 641 N N . ALA A 1 81 ? -0.837 3.853 27.543 1.00 59.84 81 ALA A N 1
ATOM 642 C CA . ALA A 1 81 ? -1.852 3.199 28.372 1.00 59.84 81 ALA A CA 1
ATOM 643 C C . ALA A 1 81 ? -1.371 2.827 29.787 1.00 59.84 81 ALA A C 1
ATOM 645 O O . ALA A 1 81 ? -2.120 2.229 30.556 1.00 59.84 81 ALA A O 1
ATOM 646 N N . SER A 1 82 ? -0.120 3.127 30.151 1.00 55.50 82 SER A N 1
ATOM 647 C CA . SER A 1 82 ? 0.469 2.596 31.382 1.00 55.50 82 SER A CA 1
ATOM 648 C C . SER A 1 82 ? 1.225 3.640 32.203 1.00 55.50 82 SER A C 1
ATOM 650 O O . SER A 1 82 ? 1.942 4.475 31.665 1.00 55.50 82 SER A O 1
ATOM 652 N N . LYS A 1 83 ? 1.087 3.562 33.537 1.00 58.00 83 LYS A N 1
ATOM 653 C CA . LYS A 1 83 ? 1.750 4.463 34.505 1.00 58.00 83 LYS A CA 1
ATOM 654 C C . LYS A 1 83 ? 3.285 4.362 34.496 1.00 58.00 83 LYS A C 1
ATOM 656 O O . LYS A 1 83 ? 3.956 5.260 34.987 1.00 58.00 83 LYS A O 1
ATOM 661 N N . GLN A 1 84 ? 3.836 3.276 33.955 1.00 62.78 84 GLN A N 1
ATOM 662 C CA . GLN A 1 84 ? 5.271 3.089 33.734 1.00 62.78 84 GLN A CA 1
ATOM 663 C C . GLN A 1 84 ? 5.554 3.141 32.238 1.00 62.78 84 GLN A C 1
ATOM 665 O O . GLN A 1 84 ? 4.945 2.369 31.499 1.00 62.78 84 GLN A O 1
ATOM 670 N N . LYS A 1 85 ? 6.504 3.976 31.808 1.00 63.91 85 LYS A N 1
ATOM 671 C CA . LYS A 1 85 ? 6.954 4.024 30.412 1.00 63.91 85 LYS A CA 1
ATOM 672 C C . LYS A 1 85 ? 7.369 2.621 29.951 1.00 63.91 85 LYS A C 1
ATOM 674 O O . LYS A 1 85 ? 8.313 2.058 30.493 1.00 63.91 85 LYS A O 1
ATOM 679 N N . SER A 1 86 ? 6.662 2.058 28.975 1.00 71.62 86 SER A N 1
ATOM 680 C CA . SER A 1 86 ? 7.147 0.912 28.199 1.00 71.62 86 SER A CA 1
ATOM 681 C C . SER A 1 86 ? 7.259 1.307 26.743 1.00 71.62 86 SER A C 1
ATOM 683 O O . SER A 1 86 ? 6.508 2.164 26.274 1.00 71.62 86 SER A O 1
ATOM 685 N N . GLN A 1 87 ? 8.222 0.715 26.048 1.00 78.25 87 GLN A N 1
ATOM 686 C CA . GLN A 1 87 ? 8.310 0.818 24.602 1.00 78.25 87 GLN A CA 1
ATOM 687 C C . GLN A 1 87 ? 7.705 -0.447 24.011 1.00 78.25 87 GLN A C 1
ATOM 689 O O . GLN A 1 87 ? 8.080 -1.553 24.390 1.00 78.25 87 GLN A O 1
ATOM 694 N N . GLU A 1 88 ? 6.729 -0.266 23.136 1.00 82.56 88 GLU A N 1
ATOM 695 C CA . GLU A 1 88 ? 6.045 -1.344 22.440 1.00 82.56 88 GLU A CA 1
ATOM 696 C C . GLU A 1 88 ? 6.478 -1.334 20.977 1.00 82.56 88 GLU A C 1
ATOM 698 O O . GLU A 1 88 ? 6.688 -0.276 20.377 1.00 82.56 88 GLU A O 1
ATOM 703 N N . VAL A 1 89 ? 6.581 -2.522 20.393 1.00 87.38 89 VAL A N 1
ATOM 704 C CA . VAL A 1 89 ? 6.829 -2.673 18.961 1.00 87.38 89 VAL A CA 1
ATOM 705 C C . VAL A 1 89 ? 5.520 -2.449 18.209 1.00 87.38 89 VAL A C 1
ATOM 707 O O . VAL A 1 89 ? 4.510 -3.083 18.510 1.00 87.38 89 VAL A O 1
ATOM 710 N N . GLN A 1 90 ? 5.538 -1.577 17.203 1.00 88.25 90 GLN A N 1
ATOM 711 C CA . GLN A 1 90 ? 4.381 -1.277 16.367 1.00 88.25 90 GLN A CA 1
ATOM 712 C C . GLN A 1 90 ? 4.713 -1.457 14.883 1.00 88.25 90 GLN A C 1
ATOM 714 O O . GLN A 1 90 ? 5.729 -0.962 14.399 1.00 88.25 90 GLN A O 1
ATOM 719 N N . PHE A 1 91 ? 3.826 -2.134 14.148 1.00 91.69 91 PHE A N 1
ATOM 720 C CA . PHE A 1 91 ? 3.827 -2.092 12.687 1.00 91.69 91 PHE A CA 1
ATOM 721 C C . PHE A 1 91 ? 3.392 -0.697 12.218 1.00 91.69 91 PHE A C 1
ATOM 723 O O . PHE A 1 91 ? 2.296 -0.243 12.551 1.00 91.69 91 PHE A O 1
ATOM 730 N N . SER A 1 92 ? 4.245 -0.030 11.442 1.00 93.12 92 SER A N 1
ATOM 731 C CA . SER A 1 92 ? 4.073 1.372 11.037 1.00 93.12 92 SER A CA 1
ATOM 732 C C . SER A 1 92 ? 3.946 1.571 9.523 1.00 93.12 92 SER A C 1
ATOM 734 O O . SER A 1 92 ? 3.820 2.711 9.074 1.00 93.12 92 SER A O 1
ATOM 736 N N . GLY A 1 93 ? 3.981 0.498 8.728 1.00 95.69 93 GLY A N 1
ATOM 737 C CA . GLY A 1 93 ? 3.840 0.551 7.272 1.00 95.69 93 GLY A CA 1
ATOM 738 C C . GLY A 1 93 ? 4.890 -0.282 6.545 1.00 95.69 93 GLY A C 1
ATOM 739 O O . GLY A 1 93 ? 5.325 -1.317 7.047 1.00 95.69 93 GLY A O 1
ATOM 740 N N . TYR A 1 94 ? 5.317 0.163 5.365 1.00 97.31 94 TYR A N 1
ATOM 741 C CA . TYR A 1 94 ? 6.256 -0.581 4.523 1.00 97.31 94 TYR A CA 1
ATOM 742 C C . TYR A 1 94 ? 7.425 0.299 4.090 1.00 97.31 94 TYR A C 1
ATOM 744 O O . TYR A 1 94 ? 7.227 1.377 3.538 1.00 97.31 94 TYR A O 1
ATOM 752 N N . ALA A 1 95 ? 8.648 -0.165 4.314 1.00 97.06 95 ALA A N 1
ATOM 753 C CA . ALA A 1 95 ? 9.844 0.441 3.755 1.00 97.06 95 ALA A CA 1
ATOM 754 C C . ALA A 1 95 ? 9.844 0.236 2.235 1.00 97.06 95 ALA A C 1
ATOM 756 O O . ALA A 1 95 ? 9.648 -0.883 1.761 1.00 97.06 95 ALA A O 1
ATOM 757 N N . GLN A 1 96 ? 10.044 1.323 1.497 1.00 97.56 96 GLN A N 1
ATOM 758 C CA . GLN A 1 96 ? 10.069 1.373 0.039 1.00 97.56 96 GLN A CA 1
ATOM 759 C C . GLN A 1 96 ? 11.518 1.296 -0.435 1.00 97.56 96 GLN A C 1
ATOM 761 O O . GLN A 1 96 ? 12.343 2.116 -0.014 1.00 97.56 96 GLN A O 1
ATOM 766 N N . PHE A 1 97 ? 11.826 0.328 -1.294 1.00 96.44 97 PHE A N 1
ATOM 767 C CA . PHE A 1 97 ? 13.163 0.150 -1.853 1.00 96.44 97 PHE A CA 1
ATOM 768 C C . PHE A 1 97 ? 13.221 0.544 -3.323 1.00 96.44 97 PHE A C 1
ATOM 770 O O . PHE A 1 97 ? 12.205 0.544 -4.001 1.00 96.44 97 PHE A O 1
ATOM 777 N N . LYS A 1 98 ? 14.427 0.859 -3.797 1.00 93.31 98 LYS A N 1
ATOM 778 C CA . LYS A 1 98 ? 14.800 0.859 -5.211 1.00 93.31 98 LYS A CA 1
ATOM 779 C C . LYS A 1 98 ? 16.103 0.096 -5.361 1.00 93.31 98 LYS A C 1
ATOM 781 O O . LYS A 1 98 ? 17.124 0.484 -4.781 1.00 93.31 98 LYS A O 1
ATOM 786 N N . GLY A 1 99 ? 16.048 -1.039 -6.053 1.00 89.69 99 GLY A N 1
ATOM 787 C CA . GLY A 1 99 ? 17.106 -2.047 -5.970 1.00 89.69 99 GLY A CA 1
ATOM 788 C C . GLY A 1 99 ? 17.332 -2.487 -4.517 1.00 89.69 99 GLY A C 1
ATOM 789 O O . GLY A 1 99 ? 16.418 -2.980 -3.859 1.00 89.69 99 GLY A O 1
ATOM 790 N N . ASP A 1 100 ? 18.540 -2.281 -3.988 1.00 87.81 100 ASP A N 1
ATOM 791 C CA . ASP A 1 100 ? 18.906 -2.666 -2.619 1.00 87.81 100 ASP A CA 1
ATOM 792 C C . ASP A 1 100 ? 18.910 -1.509 -1.602 1.00 87.81 100 ASP A C 1
ATOM 794 O O . ASP A 1 100 ? 19.298 -1.707 -0.445 1.00 87.81 100 ASP A O 1
ATOM 798 N N . ARG A 1 101 ? 18.454 -0.314 -2.005 1.00 92.56 101 ARG A N 1
ATOM 799 C CA . ARG A 1 101 ? 18.438 0.893 -1.165 1.00 92.56 101 ARG A CA 1
ATOM 800 C C . ARG A 1 101 ? 17.027 1.263 -0.742 1.00 92.56 101 ARG A C 1
ATOM 802 O O . ARG A 1 101 ? 16.130 1.338 -1.573 1.00 92.56 101 ARG A O 1
ATOM 809 N N . MET A 1 102 ? 16.847 1.548 0.544 1.00 95.00 102 MET A N 1
ATOM 810 C CA . MET A 1 102 ? 15.607 2.126 1.059 1.00 95.00 102 MET A CA 1
ATOM 811 C C . MET A 1 102 ? 15.550 3.609 0.687 1.00 95.00 102 MET A C 1
ATOM 813 O O . MET A 1 102 ? 16.479 4.353 1.000 1.00 95.00 102 MET A O 1
ATOM 817 N N . ILE A 1 103 ? 14.464 4.034 0.049 1.00 96.44 103 ILE A N 1
ATOM 818 C CA . ILE A 1 103 ? 14.281 5.415 -0.425 1.00 96.44 103 ILE A CA 1
ATOM 819 C C . ILE A 1 103 ? 13.118 6.134 0.262 1.00 96.44 103 ILE A C 1
ATOM 821 O O . ILE A 1 103 ? 13.043 7.358 0.240 1.00 96.44 103 ILE A O 1
ATOM 825 N N . GLY A 1 104 ? 12.223 5.388 0.910 1.00 96.56 104 GLY A N 1
ATOM 826 C CA . GLY A 1 104 ? 11.025 5.952 1.511 1.00 96.56 104 GLY A CA 1
ATOM 827 C C . GLY A 1 104 ? 10.291 4.969 2.409 1.00 96.56 104 GLY A C 1
ATOM 828 O O . GLY A 1 104 ? 10.746 3.850 2.661 1.00 96.56 104 GLY A O 1
ATOM 829 N N . ILE A 1 105 ? 9.142 5.406 2.917 1.00 97.56 105 ILE A N 1
ATOM 830 C CA . ILE A 1 105 ? 8.241 4.587 3.729 1.00 97.56 105 ILE A CA 1
ATOM 831 C C . ILE A 1 105 ? 6.813 4.877 3.272 1.00 97.56 105 ILE A C 1
ATOM 833 O O . ILE A 1 105 ? 6.397 6.033 3.247 1.00 97.56 105 ILE A O 1
ATOM 837 N N . TYR A 1 106 ? 6.053 3.838 2.950 1.00 98.00 106 TYR A N 1
ATOM 838 C CA . TYR A 1 106 ? 4.601 3.906 2.853 1.00 98.00 106 TYR A CA 1
ATOM 839 C C . TYR A 1 106 ? 4.029 3.819 4.268 1.00 98.00 106 TYR A C 1
ATOM 841 O O . TYR A 1 106 ? 4.188 2.790 4.925 1.00 98.00 106 TYR A O 1
ATOM 849 N N . LYS A 1 107 ? 3.368 4.872 4.752 1.00 95.62 107 LYS A N 1
ATOM 850 C CA . LYS A 1 107 ? 2.651 4.876 6.041 1.00 95.62 107 LYS A CA 1
ATOM 851 C C . LYS A 1 107 ? 1.164 5.120 5.801 1.00 95.62 107 LYS A C 1
ATOM 853 O O . LYS A 1 107 ? 0.788 5.515 4.711 1.00 95.62 107 LYS A O 1
ATOM 858 N N . ASN A 1 108 ? 0.314 4.876 6.798 1.00 93.75 108 ASN A N 1
ATOM 859 C CA . ASN A 1 108 ? -1.096 5.293 6.802 1.00 93.75 108 ASN A CA 1
ATOM 860 C C . ASN A 1 108 ? -1.841 5.057 5.464 1.00 93.75 108 ASN A C 1
ATOM 862 O O . ASN A 1 108 ? -2.063 3.914 5.069 1.00 93.75 108 ASN A O 1
ATOM 866 N N . GLN A 1 109 ? -2.234 6.131 4.766 1.00 95.56 109 GLN A N 1
ATOM 867 C CA . GLN A 1 109 ? -3.010 6.060 3.527 1.00 95.56 109 GLN A CA 1
ATOM 868 C C . GLN A 1 109 ? -2.221 5.422 2.386 1.00 95.56 109 GLN A C 1
ATOM 870 O O . GLN A 1 109 ? -2.789 4.640 1.628 1.00 95.56 109 GLN A O 1
ATOM 875 N N . GLU A 1 110 ? -0.930 5.717 2.278 1.00 98.06 110 GLU A N 1
ATOM 876 C CA . GLU A 1 110 ? -0.055 5.159 1.257 1.00 98.06 110 GLU A CA 1
ATOM 877 C C . GLU A 1 110 ? 0.182 3.663 1.496 1.00 98.06 110 GLU A C 1
ATOM 879 O O . GLU A 1 110 ? 0.115 2.865 0.561 1.00 98.06 110 GLU A O 1
ATOM 884 N N . ALA A 1 111 ? 0.352 3.253 2.758 1.00 97.19 111 ALA A N 1
ATOM 885 C CA . ALA A 1 111 ? 0.431 1.838 3.123 1.00 97.19 111 ALA A CA 1
ATOM 886 C C . ALA A 1 111 ? -0.867 1.093 2.777 1.00 97.19 111 ALA A C 1
ATOM 888 O O . ALA A 1 111 ? -0.818 0.019 2.178 1.00 97.19 111 ALA A O 1
ATOM 889 N N . ASN A 1 112 ? -2.026 1.678 3.097 1.00 96.62 112 ASN A N 1
ATOM 890 C CA . ASN A 1 112 ? -3.326 1.098 2.761 1.00 96.62 112 ASN A CA 1
ATOM 891 C C . ASN A 1 112 ? -3.517 0.983 1.247 1.00 96.62 112 ASN A C 1
ATOM 893 O O . ASN A 1 112 ? -3.893 -0.078 0.753 1.00 96.62 112 ASN A O 1
ATOM 897 N N . GLY A 1 113 ? -3.209 2.044 0.499 1.00 98.06 113 GLY A N 1
ATOM 898 C CA . GLY A 1 113 ? -3.297 2.053 -0.959 1.00 98.06 113 GLY A CA 1
ATOM 899 C C . GLY A 1 113 ? -2.427 0.990 -1.615 1.00 98.06 113 GLY A C 1
ATOM 900 O O . GLY A 1 113 ? -2.867 0.327 -2.551 1.00 98.06 113 GLY A O 1
ATOM 901 N N . LEU A 1 114 ? -1.225 0.768 -1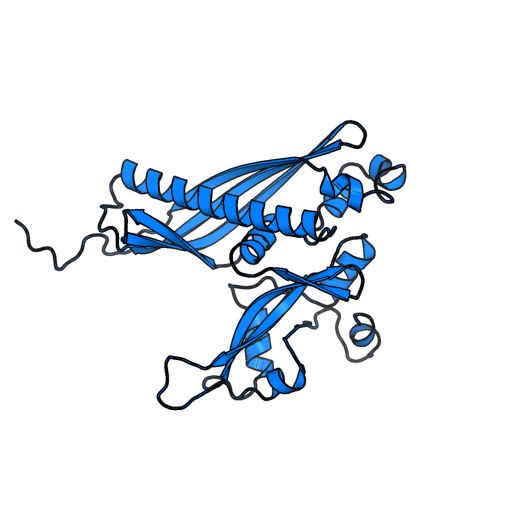.085 1.00 97.88 114 LEU A N 1
ATOM 902 C CA . LEU A 1 114 ? -0.335 -0.277 -1.571 1.00 97.88 114 LEU A CA 1
ATOM 903 C C . LEU A 1 114 ? -0.932 -1.680 -1.379 1.00 97.88 114 LEU A C 1
ATOM 905 O O . LEU A 1 114 ? -0.832 -2.507 -2.283 1.00 97.88 114 LEU A O 1
ATOM 909 N N . MET A 1 115 ? -1.611 -1.943 -0.256 1.00 96.88 115 MET A N 1
ATOM 910 C CA . MET A 1 115 ? -2.303 -3.224 -0.040 1.00 96.88 115 MET A CA 1
ATOM 911 C C . MET A 1 115 ? -3.399 -3.477 -1.078 1.00 96.88 115 MET A C 1
ATOM 913 O O . MET A 1 115 ? -3.544 -4.602 -1.562 1.00 96.88 115 MET A O 1
ATOM 917 N N . TRP A 1 116 ? -4.137 -2.429 -1.455 1.00 98.06 116 TRP A N 1
ATOM 918 C CA . TRP A 1 116 ? -5.127 -2.495 -2.530 1.00 98.06 116 TRP A CA 1
ATOM 919 C C . TRP A 1 116 ? -4.477 -2.782 -3.883 1.00 98.06 116 TRP A C 1
ATOM 921 O O . TRP A 1 116 ? -4.926 -3.682 -4.590 1.00 98.06 116 TRP A O 1
ATOM 931 N N . LEU A 1 117 ? -3.397 -2.081 -4.230 1.00 98.00 117 LEU A N 1
ATOM 932 C CA . LEU A 1 117 ? -2.699 -2.259 -5.508 1.00 98.00 117 LEU A CA 1
ATOM 933 C C . LEU A 1 117 ? -2.098 -3.659 -5.670 1.00 98.00 117 LEU A C 1
ATOM 935 O O . LEU A 1 117 ? -2.100 -4.203 -6.769 1.00 98.00 117 LEU A O 1
ATOM 939 N N . LYS A 1 118 ? -1.636 -4.269 -4.575 1.00 95.69 118 LYS A N 1
ATOM 940 C CA . LYS A 1 118 ? -1.096 -5.636 -4.573 1.00 95.69 118 LYS A CA 1
ATOM 941 C C . LYS A 1 118 ? -2.173 -6.720 -4.459 1.00 95.69 118 LYS A C 1
ATOM 943 O O . LYS A 1 118 ? -1.828 -7.897 -4.413 1.00 95.69 118 LYS A O 1
ATOM 948 N N . ASN A 1 119 ? -3.456 -6.346 -4.383 1.00 96.06 119 ASN A N 1
ATOM 949 C CA . ASN A 1 119 ? -4.578 -7.250 -4.103 1.00 96.06 119 ASN A CA 1
ATOM 950 C C . ASN A 1 119 ? -4.335 -8.133 -2.855 1.00 96.06 119 ASN A C 1
ATOM 952 O O . ASN A 1 119 ? -4.640 -9.324 -2.824 1.00 96.06 119 ASN A O 1
ATOM 956 N N . GLN A 1 120 ? -3.741 -7.543 -1.816 1.00 95.06 120 GLN A N 1
ATOM 957 C CA . GLN A 1 120 ? -3.414 -8.192 -0.544 1.00 95.06 120 GLN A CA 1
ATOM 958 C C . GLN A 1 120 ? -4.021 -7.393 0.613 1.00 95.06 120 GLN A C 1
ATOM 960 O O . GLN A 1 120 ? -3.362 -7.111 1.613 1.00 95.06 120 GLN A O 1
ATOM 965 N N . VAL A 1 121 ? -5.287 -6.999 0.460 1.00 94.81 121 VAL A N 1
ATOM 966 C CA . VAL A 1 121 ? -5.990 -6.148 1.422 1.00 94.81 121 VAL A CA 1
ATOM 967 C C . VAL A 1 121 ? -6.065 -6.836 2.783 1.00 94.81 121 VAL A C 1
ATOM 969 O O . VAL A 1 121 ? -6.492 -7.985 2.909 1.00 94.81 121 VAL A O 1
ATOM 972 N N . LYS A 1 122 ? -5.626 -6.107 3.806 1.00 94.06 122 LYS A N 1
ATOM 973 C CA . LYS A 1 122 ? -5.626 -6.509 5.212 1.00 94.06 122 LYS A CA 1
ATOM 974 C C . LYS A 1 122 ? -6.609 -5.666 6.009 1.00 94.06 122 LYS A C 1
ATOM 976 O O . LYS A 1 122 ? -7.071 -4.635 5.524 1.00 94.06 122 LYS A O 1
ATOM 981 N N . GLU A 1 123 ? -6.938 -6.111 7.216 1.00 94.50 123 GLU A N 1
ATOM 982 C CA . GLU A 1 123 ? -7.820 -5.367 8.110 1.00 94.50 123 GLU A CA 1
ATOM 983 C C . GLU A 1 123 ? -7.186 -4.012 8.458 1.00 94.50 123 GLU A C 1
ATOM 985 O O . GLU A 1 123 ? -6.069 -3.956 8.972 1.00 94.50 123 GLU A O 1
ATOM 990 N N . HIS A 1 124 ? -7.884 -2.915 8.169 1.00 94.00 124 HIS A N 1
ATOM 991 C CA . HIS A 1 124 ? -7.425 -1.562 8.490 1.00 94.00 124 HIS A CA 1
ATOM 992 C C . HIS A 1 124 ? -8.608 -0.619 8.693 1.00 94.00 124 HIS A C 1
ATOM 994 O O . HIS A 1 124 ? -9.670 -0.792 8.092 1.00 94.00 124 HIS A O 1
ATOM 1000 N N . SER A 1 125 ? -8.426 0.382 9.551 1.00 93.56 125 SER A N 1
ATOM 1001 C CA . SER A 1 125 ? -9.469 1.363 9.843 1.00 93.56 125 SER A CA 1
ATOM 1002 C C . SER A 1 125 ? -9.410 2.549 8.885 1.00 93.56 125 SER A C 1
ATOM 1004 O O . SER A 1 125 ? -8.333 3.033 8.533 1.00 93.56 125 SER A O 1
ATOM 1006 N N . LEU A 1 126 ? -10.584 3.045 8.514 1.00 94.62 126 LEU A N 1
ATOM 1007 C CA . LEU A 1 126 ? -10.796 4.316 7.840 1.00 94.62 126 LEU A CA 1
ATOM 1008 C C . LEU A 1 126 ? -11.638 5.193 8.760 1.00 94.62 126 LEU A C 1
ATOM 1010 O O . LEU A 1 126 ? -12.718 4.781 9.175 1.00 94.62 126 LEU A O 1
ATOM 1014 N N . THR A 1 127 ? -11.164 6.401 9.040 1.00 93.62 127 THR A N 1
ATOM 1015 C CA . THR A 1 127 ? -11.909 7.391 9.822 1.00 93.62 127 THR A CA 1
ATOM 1016 C C . THR A 1 127 ? -12.149 8.616 8.958 1.00 93.62 127 THR A C 1
ATOM 1018 O O . THR A 1 127 ? -11.232 9.102 8.289 1.00 93.62 127 THR A O 1
ATOM 1021 N N . PHE A 1 128 ? -13.389 9.095 8.925 1.00 93.81 128 PHE A N 1
ATOM 1022 C CA . PHE A 1 128 ? -13.754 10.274 8.150 1.00 93.81 128 PHE A CA 1
ATOM 1023 C C . PHE A 1 128 ? -14.912 11.055 8.779 1.00 93.81 128 PHE A C 1
ATOM 1025 O O . PHE A 1 128 ? -15.792 10.460 9.403 1.00 93.81 128 PHE A O 1
ATOM 1032 N N . PRO A 1 129 ? -14.966 12.379 8.553 1.00 92.50 129 PRO A N 1
ATOM 1033 C CA . PRO A 1 129 ? -16.042 13.206 9.071 1.00 92.50 129 PRO A CA 1
ATOM 1034 C C . PRO A 1 129 ? -17.354 12.930 8.335 1.00 92.50 129 PRO A C 1
ATOM 1036 O O . PRO A 1 129 ? -17.429 12.970 7.094 1.00 92.50 129 PRO A O 1
ATOM 1039 N N . MET A 1 130 ? -18.412 12.699 9.107 1.00 88.06 130 MET A N 1
ATOM 1040 C CA . MET A 1 130 ? -19.791 12.685 8.617 1.00 88.06 130 MET A CA 1
ATOM 1041 C C . MET A 1 130 ? -20.400 14.087 8.648 1.00 88.06 130 MET A C 1
ATOM 1043 O O . MET A 1 130 ? -21.058 14.486 7.685 1.00 88.06 130 MET A O 1
ATOM 1047 N N . GLU A 1 131 ? -20.105 14.833 9.713 1.00 85.00 131 GLU A N 1
ATOM 1048 C CA . GLU A 1 131 ? -20.415 16.249 9.933 1.00 85.00 131 GLU A CA 1
ATOM 1049 C C . GLU A 1 131 ? -19.227 16.916 10.648 1.00 85.00 131 GLU A C 1
ATOM 1051 O O . GLU A 1 131 ? -18.295 16.235 11.079 1.00 85.00 131 GLU A O 1
ATOM 1056 N N . SER A 1 132 ? -19.240 18.245 10.791 1.00 83.31 132 SER A N 1
ATOM 1057 C CA . SER A 1 132 ? -18.179 18.959 11.516 1.00 83.31 132 SER A CA 1
ATOM 1058 C C . SER A 1 132 ? -18.053 18.447 12.957 1.00 83.31 132 SER A C 1
ATOM 1060 O O . SER A 1 132 ? -19.015 18.508 13.722 1.00 83.31 132 SER A O 1
ATOM 1062 N N . GLY A 1 133 ? -16.874 17.931 13.314 1.00 79.75 133 GLY A N 1
ATOM 1063 C CA . GLY A 1 133 ? -16.582 17.393 14.647 1.00 79.75 133 GLY A CA 1
ATOM 1064 C C . GLY A 1 133 ? -17.240 16.045 14.964 1.00 79.75 133 GLY A C 1
ATOM 1065 O O . GLY A 1 133 ? -17.188 15.615 16.113 1.00 79.75 133 GLY A O 1
ATOM 1066 N N . LYS A 1 134 ? -17.861 15.383 13.978 1.00 88.75 134 LYS A N 1
ATOM 1067 C CA . LYS A 1 134 ? -18.498 14.075 14.152 1.00 88.75 134 LYS A CA 1
ATOM 1068 C C . LYS A 1 134 ? -17.969 13.077 13.132 1.00 88.75 134 LYS A C 1
ATOM 1070 O O . LYS A 1 134 ? -18.434 13.019 11.986 1.00 88.75 134 LYS A O 1
ATOM 1075 N N . ASP A 1 135 ? -17.010 12.287 13.584 1.00 91.62 135 ASP A N 1
ATOM 1076 C CA . ASP A 1 135 ? -16.339 11.290 12.765 1.00 91.62 135 ASP A CA 1
ATOM 1077 C C . ASP A 1 135 ? -17.028 9.928 12.844 1.00 91.62 135 ASP A C 1
ATOM 1079 O O . ASP A 1 135 ? -17.709 9.584 13.813 1.00 91.62 135 ASP A O 1
ATOM 1083 N N . MET A 1 136 ? -16.835 9.149 11.788 1.00 92.31 136 MET A N 1
ATOM 1084 C CA . MET A 1 136 ? -17.192 7.743 11.732 1.00 92.31 136 MET A CA 1
ATOM 1085 C C . MET A 1 136 ? -15.942 6.933 11.418 1.00 92.31 136 MET A C 1
ATOM 1087 O O . MET A 1 136 ? -15.167 7.298 10.529 1.00 92.31 136 MET A O 1
ATOM 1091 N N . SER A 1 137 ? -15.772 5.826 12.135 1.00 93.81 137 SER A N 1
ATOM 1092 C CA . SER A 1 137 ? -14.684 4.875 11.937 1.00 93.81 137 SER A CA 1
ATOM 1093 C C . SER A 1 137 ? -15.235 3.551 11.423 1.00 93.81 137 SER A C 1
ATOM 1095 O O . SER A 1 137 ? -16.075 2.914 12.062 1.00 93.81 137 SER A O 1
ATOM 1097 N N . ILE A 1 138 ? -14.725 3.112 10.278 1.00 95.25 138 ILE A N 1
ATOM 1098 C CA . ILE A 1 138 ? -15.049 1.834 9.644 1.00 95.25 138 ILE A CA 1
ATOM 1099 C C . ILE A 1 138 ? -13.805 0.961 9.645 1.00 95.25 138 ILE A C 1
ATOM 1101 O O . ILE A 1 138 ? -12.727 1.410 9.267 1.00 95.25 138 ILE A O 1
ATOM 1105 N N . LEU A 1 139 ? -13.957 -0.305 10.021 1.00 96.00 139 LEU A N 1
ATOM 1106 C CA . LEU A 1 139 ? -12.933 -1.317 9.803 1.00 96.00 139 LEU A CA 1
ATOM 1107 C C . LEU A 1 139 ? -13.189 -2.001 8.462 1.00 96.00 139 LEU A C 1
ATOM 1109 O O . LEU A 1 139 ? -14.210 -2.670 8.304 1.00 96.00 139 LEU A O 1
ATOM 1113 N N . ILE A 1 140 ? -12.251 -1.886 7.525 1.00 96.69 140 ILE A N 1
ATOM 1114 C CA . ILE A 1 140 ? -12.223 -2.733 6.331 1.00 96.69 140 ILE A CA 1
ATOM 1115 C C . ILE A 1 140 ? -11.897 -4.154 6.772 1.00 96.69 140 ILE A C 1
ATOM 1117 O O . ILE A 1 140 ? -10.877 -4.381 7.418 1.00 96.69 140 ILE A O 1
ATOM 1121 N N . THR A 1 141 ? -12.755 -5.108 6.426 1.00 94.69 141 THR A N 1
ATOM 1122 C CA . THR A 1 141 ? -12.585 -6.524 6.788 1.00 94.69 141 THR A CA 1
ATOM 1123 C C . THR A 1 141 ? -12.212 -7.381 5.589 1.00 94.69 141 THR A C 1
ATOM 1125 O O . THR A 1 141 ? -11.537 -8.398 5.743 1.00 94.69 141 THR A O 1
ATOM 1128 N N . LYS A 1 142 ? -12.638 -6.981 4.386 1.00 94.62 142 LYS A N 1
ATOM 1129 C CA . LYS A 1 142 ? -12.299 -7.647 3.126 1.00 94.62 142 LYS A CA 1
ATOM 1130 C C . LYS A 1 142 ? -12.138 -6.617 2.019 1.00 94.62 142 LYS A C 1
ATOM 1132 O O . LYS A 1 142 ? -12.871 -5.630 1.967 1.00 94.62 142 LYS A O 1
ATOM 1137 N N . GLY A 1 143 ? -11.218 -6.895 1.108 1.00 96.06 143 GLY A N 1
ATOM 1138 C CA . GLY A 1 143 ? -11.048 -6.116 -0.103 1.00 96.06 143 GLY A CA 1
ATOM 1139 C C . GLY A 1 143 ? -10.517 -6.974 -1.236 1.00 96.06 143 GLY A C 1
ATOM 1140 O O . GLY A 1 143 ? -9.740 -7.900 -0.997 1.00 96.06 143 GLY A O 1
ATOM 1141 N N . GLN A 1 144 ? -10.947 -6.665 -2.449 1.00 97.88 144 GLN A N 1
ATOM 1142 C CA . GLN A 1 144 ? -10.454 -7.281 -3.670 1.00 97.88 144 GLN A CA 1
ATOM 1143 C C . GLN A 1 144 ? -10.193 -6.192 -4.705 1.00 97.88 144 GLN A C 1
ATOM 1145 O O . GLN A 1 144 ? -10.965 -5.243 -4.819 1.00 97.88 144 GLN A O 1
ATOM 1150 N N . THR A 1 145 ? -9.112 -6.344 -5.462 1.00 98.31 145 THR A N 1
ATOM 1151 C CA . THR A 1 145 ? -8.765 -5.450 -6.565 1.00 98.31 145 THR A CA 1
ATOM 1152 C C . THR A 1 145 ? -8.609 -6.259 -7.838 1.00 98.31 145 THR A C 1
ATOM 1154 O O . THR A 1 145 ? -7.825 -7.208 -7.892 1.00 98.31 145 THR A O 1
ATOM 1157 N N . ASN A 1 146 ? -9.315 -5.845 -8.884 1.00 98.06 146 ASN A N 1
ATOM 1158 C CA . ASN A 1 146 ? -9.073 -6.287 -10.246 1.00 98.06 146 ASN A CA 1
ATOM 1159 C C . ASN A 1 146 ? -8.402 -5.154 -11.028 1.00 98.06 146 ASN A C 1
ATOM 1161 O O . ASN A 1 146 ? -8.938 -4.045 -11.095 1.00 98.06 146 ASN A O 1
ATOM 1165 N N . ILE A 1 147 ? -7.236 -5.435 -11.608 1.00 98.19 147 ILE A N 1
ATOM 1166 C CA . ILE A 1 147 ? -6.474 -4.475 -12.408 1.00 98.19 147 ILE A CA 1
ATOM 1167 C C . ILE A 1 147 ? -6.458 -4.967 -13.848 1.00 98.19 147 ILE A C 1
ATOM 1169 O O . ILE A 1 147 ? -5.884 -6.010 -14.158 1.00 98.19 147 ILE A O 1
ATOM 1173 N N . GLN A 1 148 ? -7.085 -4.193 -14.723 1.00 97.12 148 GLN A N 1
ATOM 1174 C CA . GLN A 1 148 ? -6.966 -4.332 -16.167 1.00 97.12 148 GLN A CA 1
ATOM 1175 C C . GLN A 1 148 ? -6.019 -3.258 -16.684 1.00 97.12 148 GLN A C 1
ATOM 1177 O O . GLN A 1 148 ? -5.843 -2.215 -16.050 1.00 97.12 148 GLN A O 1
ATOM 1182 N N . LEU A 1 149 ? -5.396 -3.516 -17.827 1.00 96.56 149 LEU A N 1
ATOM 1183 C CA . LEU A 1 149 ? -4.582 -2.516 -18.494 1.00 96.56 149 LEU A CA 1
ATOM 1184 C C . LEU A 1 149 ? -4.899 -2.452 -19.974 1.00 96.56 149 LEU A C 1
ATOM 1186 O O . LEU A 1 149 ? -5.313 -3.429 -20.595 1.00 96.56 149 LEU A O 1
ATOM 1190 N N . THR A 1 150 ? -4.688 -1.269 -20.525 1.00 96.62 150 THR A N 1
ATOM 1191 C CA . THR A 1 150 ? -4.709 -1.004 -21.955 1.00 96.62 150 THR A CA 1
ATOM 1192 C C . THR A 1 150 ? -3.357 -0.427 -22.338 1.00 96.62 150 THR A C 1
ATOM 1194 O O . THR A 1 150 ? -2.905 0.541 -21.722 1.00 96.62 150 THR A O 1
ATOM 1197 N N . LEU A 1 151 ? -2.730 -1.020 -23.351 1.00 95.56 151 LEU A N 1
ATOM 1198 C CA . LEU A 1 151 ? -1.492 -0.538 -23.948 1.00 95.56 151 LEU A CA 1
ATOM 1199 C C . LEU A 1 151 ? -1.807 0.053 -25.326 1.00 95.56 151 LEU A C 1
ATOM 1201 O O . LEU A 1 151 ? -2.321 -0.649 -26.197 1.00 95.56 151 LEU A O 1
ATOM 1205 N N . GLN A 1 152 ? -1.505 1.335 -25.512 1.00 93.25 152 GLN A N 1
ATOM 1206 C CA . GLN A 1 152 ? -1.536 2.009 -26.812 1.00 93.25 152 GLN A CA 1
ATOM 1207 C C . GLN A 1 152 ? -0.150 2.599 -27.054 1.00 93.25 152 GLN A C 1
ATOM 1209 O O . GLN A 1 152 ? 0.266 3.513 -26.343 1.00 93.25 152 GLN A O 1
ATOM 1214 N N . ASP A 1 153 ? 0.575 2.028 -28.013 1.00 88.12 153 ASP A N 1
ATOM 1215 C CA . ASP A 1 153 ? 2.004 2.269 -28.231 1.00 88.12 153 ASP A CA 1
ATOM 1216 C C . ASP A 1 153 ? 2.828 1.990 -26.961 1.00 88.12 153 ASP A C 1
ATOM 1218 O O . ASP A 1 153 ? 2.921 0.831 -26.537 1.00 88.12 153 ASP A O 1
ATOM 1222 N N . ASP A 1 154 ? 3.377 3.045 -26.354 1.00 89.81 154 ASP A N 1
ATOM 1223 C CA . ASP A 1 154 ? 4.137 3.017 -25.098 1.00 89.81 154 ASP A CA 1
ATOM 1224 C C . ASP A 1 154 ? 3.348 3.638 -23.928 1.00 89.81 154 ASP A C 1
ATOM 1226 O O . ASP A 1 154 ? 3.856 3.756 -22.814 1.00 89.81 154 ASP A O 1
ATOM 1230 N N . LYS A 1 155 ? 2.085 4.031 -24.148 1.00 95.00 155 LYS A N 1
ATOM 1231 C CA . LYS A 1 155 ? 1.217 4.593 -23.107 1.00 95.00 155 LYS A CA 1
ATOM 1232 C C . LYS A 1 155 ? 0.409 3.494 -22.435 1.00 95.00 155 LYS A C 1
ATOM 1234 O O . LYS A 1 155 ? -0.389 2.803 -23.073 1.00 95.00 155 LYS A O 1
ATOM 1239 N N . VAL A 1 156 ? 0.574 3.388 -21.120 1.00 96.94 156 VAL A N 1
ATOM 1240 C CA . VAL A 1 156 ? -0.145 2.423 -20.286 1.00 96.94 156 VAL A CA 1
ATOM 1241 C C . VAL A 1 156 ? -1.254 3.127 -19.515 1.00 96.94 156 VAL A C 1
ATOM 1243 O O . VAL A 1 156 ? -1.030 4.126 -18.831 1.00 96.94 156 VAL A O 1
ATOM 1246 N N . THR A 1 157 ? -2.467 2.585 -19.605 1.00 98.38 157 THR A N 1
ATOM 1247 C CA . THR A 1 157 ? -3.584 2.969 -18.735 1.00 98.38 157 THR A CA 1
ATOM 1248 C C . THR A 1 157 ? -4.019 1.769 -17.916 1.00 98.38 157 THR A C 1
ATOM 1250 O O . THR A 1 157 ? -4.360 0.735 -18.484 1.00 98.38 157 THR A O 1
ATOM 1253 N N . PHE A 1 158 ? -4.056 1.919 -16.595 1.00 98.44 158 PHE A N 1
ATOM 1254 C CA . PHE A 1 158 ? -4.587 0.922 -15.674 1.00 98.44 158 PHE A CA 1
ATOM 1255 C C . PHE A 1 158 ? -6.026 1.265 -15.287 1.00 98.44 158 PHE A C 1
ATOM 1257 O O . PHE A 1 158 ? -6.312 2.375 -14.829 1.00 98.44 158 PHE A O 1
ATOM 1264 N N . GLN A 1 159 ? -6.929 0.297 -15.422 1.00 98.56 159 GLN A N 1
ATOM 1265 C CA . GLN A 1 159 ? -8.285 0.361 -14.888 1.00 98.56 159 GLN A CA 1
ATOM 1266 C C . GLN A 1 159 ? -8.386 -0.525 -13.646 1.00 98.56 159 GLN A C 1
ATOM 1268 O O . GLN A 1 159 ? -8.248 -1.745 -13.717 1.00 98.56 159 GLN A O 1
ATOM 1273 N N . LEU A 1 160 ? -8.622 0.104 -12.500 1.00 98.69 160 LEU A N 1
ATOM 1274 C CA . LEU A 1 160 ? -8.697 -0.533 -11.197 1.00 98.69 160 LEU A CA 1
ATOM 1275 C C . LEU A 1 160 ? -10.157 -0.569 -10.751 1.00 98.69 160 LEU A C 1
ATOM 1277 O O . LEU A 1 160 ? -10.781 0.480 -10.575 1.00 98.69 160 LEU A O 1
ATOM 1281 N N . LYS A 1 161 ? -10.679 -1.778 -10.545 1.00 98.75 161 LYS A N 1
ATOM 1282 C CA . LYS A 1 161 ? -11.987 -2.020 -9.928 1.00 98.75 161 LYS A CA 1
ATOM 1283 C C . LYS A 1 161 ? -11.768 -2.635 -8.555 1.00 98.75 161 LYS A C 1
ATOM 1285 O O . LYS A 1 161 ? -11.136 -3.687 -8.458 1.00 98.75 161 LYS A O 1
ATOM 1290 N N . LEU A 1 162 ? -12.216 -1.940 -7.517 1.00 98.69 162 LEU A N 1
ATOM 1291 C CA . LEU A 1 162 ? -12.026 -2.343 -6.130 1.00 98.69 162 LEU A CA 1
ATOM 1292 C C . LEU A 1 162 ? -13.372 -2.647 -5.488 1.00 98.69 162 LEU A C 1
ATOM 1294 O O . LEU A 1 162 ? -14.260 -1.803 -5.520 1.00 98.69 162 LEU A O 1
ATOM 1298 N N . ASP A 1 163 ? -13.461 -3.793 -4.828 1.00 98.50 163 ASP A N 1
ATOM 1299 C CA . ASP A 1 163 ? -14.587 -4.179 -3.986 1.00 98.50 163 ASP A CA 1
ATOM 1300 C C . ASP A 1 163 ? -14.156 -4.099 -2.521 1.00 98.50 163 ASP A C 1
ATOM 1302 O O . ASP A 1 163 ? -13.229 -4.799 -2.104 1.00 98.50 163 ASP A O 1
ATOM 1306 N N . ALA A 1 164 ? -14.820 -3.265 -1.723 1.00 98.06 164 ALA A N 1
ATOM 1307 C CA . ALA A 1 164 ? -14.486 -3.035 -0.323 1.00 98.06 164 ALA A CA 1
ATOM 1308 C C . ALA A 1 164 ? -15.647 -3.400 0.604 1.00 98.06 164 ALA A C 1
ATOM 1310 O O . ALA A 1 164 ? -16.758 -2.893 0.466 1.00 98.06 164 ALA A O 1
ATOM 1311 N N . ARG A 1 165 ? -15.379 -4.241 1.608 1.00 97.69 165 ARG A N 1
ATOM 1312 C CA . ARG A 1 165 ? -16.348 -4.579 2.658 1.00 97.69 165 ARG A CA 1
ATOM 1313 C C . ARG A 1 165 ? -15.854 -4.100 4.008 1.00 97.69 165 ARG A C 1
ATOM 1315 O O . ARG A 1 165 ? -14.706 -4.360 4.380 1.00 97.69 165 ARG A O 1
ATOM 1322 N N . GLY A 1 166 ? -16.729 -3.418 4.734 1.00 95.88 166 GLY A N 1
ATOM 1323 C CA . GLY A 1 166 ? -16.402 -2.841 6.027 1.00 95.88 166 GLY A CA 1
ATOM 1324 C C . GLY A 1 166 ? -17.498 -3.024 7.063 1.00 95.88 166 GLY A C 1
ATOM 1325 O O . GLY A 1 166 ? -18.652 -3.299 6.737 1.00 95.88 166 GLY A O 1
ATOM 1326 N N . ILE A 1 167 ? -17.110 -2.856 8.321 1.00 94.44 167 ILE A N 1
ATOM 1327 C CA . ILE A 1 167 ? -18.019 -2.816 9.466 1.00 94.44 167 ILE A CA 1
ATOM 1328 C C . ILE A 1 167 ? -17.836 -1.501 10.215 1.00 94.44 167 ILE A C 1
ATOM 1330 O O . ILE A 1 167 ? -16.710 -1.009 10.348 1.00 94.44 167 ILE A O 1
ATOM 1334 N N . VAL A 1 168 ? -18.927 -0.930 10.717 1.00 93.06 168 VAL A N 1
ATOM 1335 C CA . VAL A 1 168 ? -18.858 0.285 11.537 1.00 93.06 168 VAL A CA 1
ATOM 1336 C C . VAL A 1 168 ? -18.282 -0.076 12.904 1.00 93.06 168 VAL A C 1
ATOM 1338 O O . VAL A 1 168 ? -18.732 -1.017 13.556 1.00 93.06 168 VAL A O 1
ATOM 1341 N N . ARG A 1 169 ? -17.240 0.646 13.325 1.00 88.75 169 ARG A N 1
ATOM 1342 C CA . ARG A 1 169 ? -16.598 0.477 14.639 1.00 88.75 169 ARG A CA 1
ATOM 1343 C C . ARG A 1 169 ? -17.002 1.561 15.620 1.00 88.75 169 ARG A C 1
ATOM 1345 O O . ARG A 1 169 ? -17.188 1.266 16.793 1.00 88.75 169 ARG A O 1
ATOM 1352 N N . GLU A 1 170 ? -17.124 2.788 15.136 1.00 85.75 170 GLU A N 1
ATOM 1353 C CA . GLU A 1 170 ? -17.507 3.941 15.941 1.00 85.75 170 GLU A CA 1
ATOM 1354 C C . GLU A 1 170 ? -18.290 4.921 15.070 1.00 85.75 170 GLU A C 1
ATOM 1356 O O . GLU A 1 170 ? -17.898 5.196 13.934 1.00 85.75 170 GLU A O 1
ATOM 1361 N N . ASP A 1 171 ? -19.389 5.445 15.606 1.00 86.31 171 ASP A N 1
ATOM 1362 C CA . ASP A 1 171 ? -20.194 6.481 14.969 1.00 86.31 171 ASP A CA 1
ATOM 1363 C C . ASP A 1 171 ? -20.483 7.601 15.972 1.00 86.31 171 ASP A C 1
ATOM 1365 O O . ASP A 1 171 ? -21.310 7.458 16.874 1.00 86.31 171 ASP A O 1
ATOM 1369 N N . LEU A 1 172 ? -19.809 8.738 15.798 1.00 83.62 172 LEU A N 1
ATOM 1370 C CA . LEU A 1 172 ? -20.049 9.947 16.588 1.00 83.62 172 LEU A CA 1
ATOM 1371 C C . LEU A 1 172 ? -21.077 10.877 15.931 1.00 83.62 172 LEU A C 1
ATOM 1373 O O . LEU A 1 172 ? -21.444 11.905 16.501 1.00 83.62 172 LEU A O 1
ATOM 1377 N N . SER A 1 173 ? -21.558 10.541 14.731 1.00 82.75 173 SER A N 1
ATOM 1378 C CA . SER A 1 173 ? -22.541 11.339 13.997 1.00 82.75 173 SER A CA 1
ATOM 1379 C C . SER A 1 173 ? -23.952 11.202 14.561 1.00 82.75 173 SER A C 1
ATOM 1381 O O . SER A 1 173 ? -24.725 12.164 14.523 1.00 82.75 173 SER A O 1
ATOM 1383 N N . GLY A 1 174 ? -24.266 10.039 15.142 1.00 78.31 174 GLY A N 1
ATOM 1384 C CA . GLY A 1 174 ? -25.585 9.726 15.685 1.00 78.31 174 GLY A CA 1
ATOM 1385 C C . GLY A 1 174 ? -26.667 9.620 14.609 1.00 78.31 174 GLY A C 1
ATOM 1386 O O . GLY A 1 174 ? -27.843 9.851 14.910 1.00 78.31 174 GLY A O 1
ATOM 1387 N N . GLN A 1 175 ? -26.268 9.339 13.365 1.00 80.88 175 GLN A N 1
ATOM 1388 C CA . GLN A 1 175 ? -27.179 9.105 12.252 1.00 80.88 175 GLN A CA 1
ATOM 1389 C C . GLN A 1 175 ? -27.773 7.695 12.332 1.00 80.88 175 GLN A C 1
ATOM 1391 O O . GLN A 1 175 ? -27.149 6.759 12.818 1.00 80.88 175 GLN A O 1
ATOM 1396 N N . ASP A 1 176 ? -28.994 7.534 11.825 1.00 83.44 176 ASP A N 1
ATOM 1397 C CA . ASP A 1 176 ? -29.649 6.228 11.784 1.00 83.44 176 ASP A CA 1
ATOM 1398 C C . ASP A 1 176 ? -29.180 5.430 10.563 1.00 83.44 176 ASP A C 1
ATOM 1400 O O . ASP A 1 176 ? -29.652 5.642 9.445 1.00 83.44 176 ASP A O 1
ATOM 1404 N N . LEU A 1 177 ? -28.248 4.504 10.791 1.00 85.12 177 LEU A N 1
ATOM 1405 C CA . LEU A 1 177 ? -27.667 3.648 9.754 1.00 85.12 177 LEU A CA 1
ATOM 1406 C C . LEU A 1 177 ? -28.645 2.609 9.178 1.00 85.12 177 LEU A C 1
ATOM 1408 O O . LEU A 1 177 ? -28.307 1.956 8.195 1.00 85.12 177 LEU A O 1
ATOM 1412 N N . ASN A 1 178 ? -29.853 2.461 9.739 1.00 82.38 178 ASN A N 1
ATOM 1413 C CA . ASN A 1 178 ? -30.898 1.622 9.134 1.00 82.38 178 ASN A CA 1
ATOM 1414 C C . ASN A 1 178 ? -31.570 2.307 7.940 1.00 82.38 178 ASN A C 1
ATOM 1416 O O . ASN A 1 178 ? -32.236 1.656 7.134 1.00 82.38 178 ASN A O 1
ATOM 1420 N N . LYS A 1 179 ? -31.414 3.629 7.811 1.00 87.94 179 LYS A N 1
ATOM 1421 C CA . LYS A 1 179 ? -31.919 4.363 6.655 1.00 87.94 179 LYS A CA 1
ATOM 1422 C C . LYS A 1 179 ? -30.998 4.112 5.471 1.00 87.94 179 LYS A C 1
ATOM 1424 O O . LYS A 1 179 ? -29.833 4.502 5.497 1.00 87.94 179 LYS A O 1
ATOM 1429 N N . SER A 1 180 ? -31.551 3.526 4.411 1.00 89.56 180 SER A N 1
ATOM 1430 C CA . SER A 1 180 ? -30.811 3.196 3.186 1.00 89.56 180 SER A CA 1
ATOM 1431 C C . SER A 1 180 ? -30.031 4.392 2.622 1.00 89.56 180 SER A C 1
ATOM 1433 O O . SER A 1 180 ? -28.872 4.243 2.253 1.00 89.56 180 SER A O 1
ATOM 1435 N N . GLU A 1 181 ? -30.606 5.596 2.652 1.00 92.62 181 GLU A N 1
ATOM 1436 C CA . GLU A 1 181 ? -29.940 6.822 2.187 1.00 92.62 181 GLU A CA 1
ATOM 1437 C C . GLU A 1 181 ? -28.700 7.189 3.020 1.00 92.62 181 GLU A C 1
ATOM 1439 O O . GLU A 1 181 ? -27.670 7.595 2.478 1.00 92.62 181 GLU A O 1
ATOM 1444 N N . VAL A 1 182 ? -28.780 7.030 4.346 1.00 90.69 182 VAL A N 1
ATOM 1445 C CA . VAL A 1 182 ? -27.663 7.300 5.262 1.00 90.69 182 VAL A CA 1
ATOM 1446 C C . VAL A 1 182 ? -26.566 6.263 5.054 1.00 90.69 182 VAL A C 1
ATOM 1448 O O . VAL A 1 182 ? -25.398 6.630 4.931 1.00 90.69 182 VAL A O 1
ATOM 1451 N N . LEU A 1 183 ? -26.938 4.983 4.969 1.00 91.62 183 LEU A N 1
ATOM 1452 C CA . LEU A 1 183 ? -25.996 3.894 4.728 1.00 91.62 183 LEU A CA 1
ATOM 1453 C C . LEU A 1 183 ? -25.259 4.088 3.398 1.00 91.62 183 LEU A C 1
ATOM 1455 O O . LEU A 1 183 ? -24.032 4.039 3.364 1.00 91.62 183 LEU A O 1
ATOM 1459 N N . HIS A 1 184 ? -25.988 4.436 2.335 1.00 94.50 184 HIS A N 1
ATOM 1460 C CA . HIS A 1 184 ? -25.398 4.701 1.028 1.00 94.50 184 HIS A CA 1
ATOM 1461 C C . HIS A 1 184 ? -24.414 5.881 1.065 1.00 94.50 184 HIS A C 1
ATOM 1463 O O . HIS A 1 184 ? -23.334 5.825 0.478 1.00 94.50 184 HIS A O 1
ATOM 1469 N N . LYS A 1 185 ? -24.727 6.946 1.814 1.00 94.44 185 LYS A N 1
ATOM 1470 C CA . LYS A 1 185 ? -23.808 8.078 2.017 1.00 94.44 185 LYS A CA 1
ATOM 1471 C C . LYS A 1 185 ? -22.524 7.659 2.745 1.00 94.44 185 LYS A C 1
ATOM 1473 O O . LYS A 1 185 ? -21.445 8.167 2.428 1.00 94.44 185 LYS A O 1
ATOM 1478 N N . VAL A 1 186 ? -22.624 6.760 3.724 1.00 94.94 186 VAL A N 1
ATOM 1479 C CA . VAL A 1 186 ? -21.465 6.192 4.432 1.00 94.94 186 VAL A CA 1
ATOM 1480 C C . VAL A 1 186 ? -20.613 5.353 3.478 1.00 94.94 186 VAL A C 1
ATOM 1482 O O . VAL A 1 186 ? -19.397 5.541 3.430 1.00 94.94 186 VAL A O 1
ATOM 1485 N N . GLU A 1 187 ? -21.238 4.493 2.676 1.00 97.12 187 GLU A N 1
ATOM 1486 C CA . GLU A 1 187 ? -20.571 3.667 1.662 1.00 97.12 187 GLU A CA 1
ATOM 1487 C C . GLU A 1 187 ? -19.837 4.519 0.622 1.00 97.12 187 GLU A C 1
ATOM 1489 O O . GLU A 1 187 ? -18.662 4.280 0.349 1.00 97.12 187 GLU A O 1
ATOM 1494 N N . GLN A 1 188 ? -20.463 5.586 0.117 1.00 97.31 188 GLN A N 1
ATOM 1495 C CA . GLN A 1 188 ? -19.813 6.535 -0.792 1.00 97.31 188 GLN A CA 1
ATOM 1496 C C . GLN A 1 188 ? -18.587 7.204 -0.153 1.00 97.31 188 GLN A C 1
ATOM 1498 O O . GLN A 1 188 ? -17.530 7.308 -0.778 1.00 97.31 188 GLN A O 1
ATOM 1503 N N . LYS A 1 189 ? -18.687 7.641 1.110 1.00 96.81 189 LYS A N 1
ATOM 1504 C CA . LYS A 1 189 ? -17.541 8.220 1.829 1.00 96.81 189 LYS A CA 1
ATOM 1505 C C . LYS A 1 189 ? -16.428 7.195 2.041 1.00 96.81 189 LYS A C 1
ATOM 1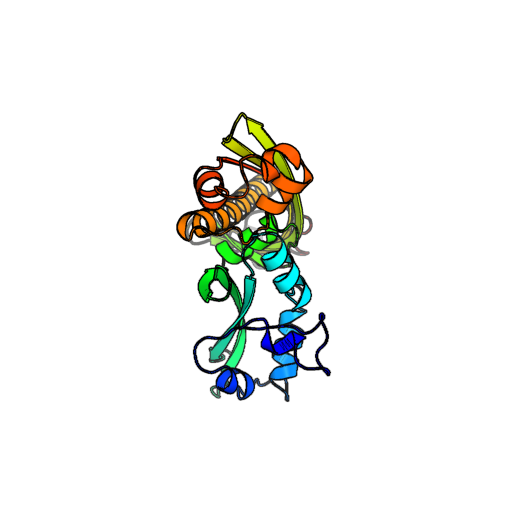507 O O . LYS A 1 189 ? -15.261 7.540 1.861 1.00 96.81 189 LYS A O 1
ATOM 1512 N N . MET A 1 190 ? -16.773 5.953 2.376 1.00 97.38 190 MET A N 1
ATOM 1513 C CA . MET A 1 190 ? -15.825 4.844 2.478 1.00 97.38 190 MET A CA 1
ATOM 1514 C C . MET A 1 190 ? -15.114 4.594 1.139 1.00 97.38 190 MET A C 1
ATOM 1516 O O . MET A 1 190 ? -13.883 4.536 1.114 1.00 97.38 190 MET A O 1
ATOM 1520 N N . ALA A 1 191 ? -15.858 4.520 0.031 1.00 98.50 191 ALA A N 1
ATOM 1521 C CA . ALA A 1 191 ? -15.312 4.352 -1.315 1.00 98.50 191 ALA A CA 1
ATOM 1522 C C . ALA A 1 191 ? -14.316 5.468 -1.672 1.00 98.50 191 ALA A C 1
ATOM 1524 O O . ALA A 1 191 ? -13.213 5.201 -2.156 1.00 98.50 191 ALA A O 1
ATOM 1525 N N . GLU A 1 192 ? -14.652 6.720 -1.353 1.00 98.19 192 GLU A N 1
ATOM 1526 C CA . GLU A 1 192 ? -13.764 7.862 -1.575 1.00 98.19 192 GLU A CA 1
ATOM 1527 C C . GLU A 1 192 ? -12.485 7.801 -0.728 1.00 98.19 192 GLU A C 1
ATOM 1529 O O . GLU A 1 192 ? -11.412 8.160 -1.217 1.00 98.19 192 GLU A O 1
ATOM 1534 N N . GLN A 1 193 ? -12.542 7.314 0.517 1.00 98.12 193 GLN A N 1
ATOM 1535 C CA . GLN A 1 193 ? -11.327 7.123 1.322 1.00 98.12 193 GLN A CA 1
ATOM 1536 C C . GLN A 1 193 ? -10.425 6.020 0.758 1.00 98.12 193 GLN A C 1
ATOM 1538 O O . GLN A 1 193 ? -9.218 6.231 0.642 1.00 98.12 193 GLN A O 1
ATOM 1543 N N . VAL A 1 194 ? -10.992 4.887 0.331 1.00 98.56 194 VAL A N 1
ATOM 1544 C CA . VAL A 1 194 ? -10.230 3.817 -0.338 1.00 98.56 194 VAL A CA 1
ATOM 1545 C C . VAL A 1 194 ? -9.561 4.350 -1.608 1.00 98.56 194 VAL A C 1
ATOM 1547 O O . VAL A 1 194 ? -8.355 4.183 -1.803 1.00 98.56 194 VAL A O 1
ATOM 1550 N N . LYS A 1 195 ? -10.311 5.079 -2.442 1.00 98.69 195 LYS A N 1
ATOM 1551 C CA . LYS A 1 195 ? -9.797 5.714 -3.662 1.00 98.69 195 LYS A CA 1
ATOM 1552 C C . LYS A 1 195 ? -8.658 6.692 -3.370 1.00 98.69 195 LYS A C 1
ATOM 1554 O O . LYS A 1 195 ? -7.670 6.711 -4.106 1.00 98.69 195 LYS A O 1
ATOM 1559 N N . LYS A 1 196 ? -8.761 7.485 -2.297 1.00 98.44 196 LYS A N 1
ATOM 1560 C CA . LYS A 1 196 ? -7.684 8.380 -1.840 1.00 98.44 196 LYS A CA 1
ATOM 1561 C C . LYS A 1 196 ? -6.437 7.607 -1.433 1.00 98.44 196 LYS A C 1
ATOM 1563 O O . LYS A 1 196 ? -5.356 7.978 -1.875 1.00 98.44 196 LYS A O 1
ATOM 15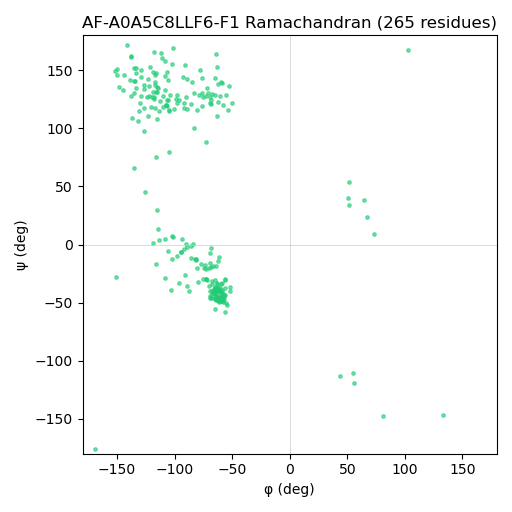68 N N . SER A 1 197 ? -6.576 6.525 -0.665 1.00 98.50 197 SER A N 1
ATOM 1569 C CA . SER A 1 197 ? -5.444 5.673 -0.284 1.00 98.50 197 SER A CA 1
ATOM 1570 C C . SER A 1 197 ? -4.716 5.114 -1.507 1.00 98.50 197 SER A C 1
ATOM 1572 O O . SER A 1 197 ? -3.504 5.280 -1.626 1.00 98.50 197 SER A O 1
ATOM 1574 N N . VAL A 1 198 ? -5.447 4.537 -2.468 1.00 98.75 198 VAL A N 1
ATOM 1575 C CA . VAL A 1 198 ? -4.868 4.008 -3.719 1.00 98.75 198 VAL A CA 1
ATOM 1576 C C . VAL A 1 198 ? -4.128 5.099 -4.495 1.00 98.75 198 VAL A C 1
ATOM 1578 O O . VAL A 1 198 ? -2.985 4.901 -4.904 1.00 98.75 198 VAL A O 1
ATOM 1581 N N . ARG A 1 199 ? -4.741 6.281 -4.652 1.00 98.62 199 ARG A N 1
ATOM 1582 C CA . ARG A 1 199 ? -4.104 7.429 -5.317 1.00 98.62 199 ARG A CA 1
ATOM 1583 C C . ARG A 1 199 ? -2.844 7.897 -4.598 1.00 98.62 199 ARG A C 1
ATOM 1585 O O . ARG A 1 199 ? -1.882 8.262 -5.267 1.00 98.62 199 ARG A O 1
ATOM 1592 N N . ALA A 1 200 ? -2.842 7.898 -3.268 1.00 98.62 200 ALA A N 1
ATOM 1593 C CA . ALA A 1 200 ? -1.686 8.302 -2.478 1.00 98.62 200 ALA A CA 1
ATOM 1594 C C . ALA A 1 200 ? -0.501 7.347 -2.702 1.00 98.62 200 ALA A C 1
ATOM 1596 O O . ALA A 1 200 ? 0.607 7.804 -2.978 1.00 98.62 200 ALA A O 1
ATOM 1597 N N . ALA A 1 201 ? -0.754 6.033 -2.710 1.00 98.62 201 ALA A N 1
ATOM 1598 C CA . ALA A 1 201 ? 0.262 5.025 -3.010 1.00 98.62 201 ALA A CA 1
ATOM 1599 C C . ALA A 1 201 ? 0.814 5.140 -4.444 1.00 98.62 201 ALA A C 1
ATOM 1601 O O . ALA A 1 201 ? 2.029 5.130 -4.628 1.00 98.62 201 ALA A O 1
ATOM 1602 N N . ILE A 1 202 ? -0.055 5.316 -5.451 1.00 98.62 202 ILE A N 1
ATOM 1603 C CA . ILE A 1 202 ? 0.362 5.548 -6.849 1.00 98.62 202 ILE A CA 1
ATOM 1604 C C . ILE A 1 202 ? 1.237 6.798 -6.945 1.00 98.62 202 ILE A C 1
ATOM 1606 O O . ILE A 1 202 ? 2.324 6.751 -7.514 1.00 98.62 202 ILE A O 1
ATOM 1610 N N . LYS A 1 203 ? 0.794 7.910 -6.346 1.00 98.31 203 LYS A N 1
ATOM 1611 C CA . LYS A 1 203 ? 1.534 9.174 -6.371 1.00 98.31 203 LYS A CA 1
ATOM 1612 C C . LYS A 1 203 ? 2.909 9.036 -5.719 1.00 98.31 203 LYS A C 1
ATOM 1614 O O . LYS A 1 203 ? 3.869 9.605 -6.227 1.00 98.31 203 LYS A O 1
ATOM 1619 N N . GLN A 1 204 ? 3.013 8.300 -4.612 1.00 98.31 204 GLN A N 1
ATOM 1620 C CA . GLN A 1 204 ? 4.298 8.032 -3.969 1.00 98.31 204 GLN A CA 1
ATOM 1621 C C . GLN A 1 204 ? 5.210 7.189 -4.870 1.00 98.31 204 GLN A C 1
ATOM 1623 O O . GLN A 1 204 ? 6.360 7.563 -5.072 1.00 98.31 204 GLN A O 1
ATOM 1628 N N . MET A 1 205 ? 4.697 6.111 -5.465 1.00 97.81 205 MET A N 1
ATOM 1629 C CA . MET A 1 205 ? 5.453 5.285 -6.414 1.00 97.81 205 MET A CA 1
ATOM 1630 C C . MET A 1 205 ? 5.975 6.099 -7.609 1.00 97.81 205 MET A C 1
ATOM 1632 O O . MET A 1 205 ? 7.162 6.031 -7.917 1.00 97.81 205 MET A O 1
ATOM 1636 N N . GLN A 1 206 ? 5.123 6.927 -8.226 1.00 97.00 206 GLN A N 1
ATOM 1637 C CA . GLN A 1 206 ? 5.495 7.792 -9.355 1.00 97.00 206 GLN A CA 1
ATOM 1638 C C . GLN A 1 206 ? 6.467 8.913 -8.960 1.00 97.00 206 GLN A C 1
ATOM 1640 O O . GLN A 1 206 ? 7.320 9.301 -9.752 1.00 97.00 206 GLN A O 1
ATOM 1645 N N . LYS A 1 207 ? 6.350 9.458 -7.741 1.00 96.44 207 LYS A N 1
ATOM 1646 C CA . LYS A 1 207 ? 7.262 10.492 -7.228 1.00 96.44 207 LYS A CA 1
ATOM 1647 C C . LYS A 1 207 ? 8.669 9.948 -6.997 1.00 96.44 207 LYS A C 1
ATOM 1649 O O . LYS A 1 207 ? 9.636 10.656 -7.254 1.00 96.44 207 LYS A O 1
ATOM 1654 N N . GLU A 1 208 ? 8.758 8.729 -6.483 1.00 95.75 208 GLU A N 1
ATOM 1655 C CA . GLU A 1 208 ? 10.019 8.088 -6.107 1.00 95.75 208 GLU A CA 1
ATOM 1656 C C . GLU A 1 208 ? 10.600 7.201 -7.230 1.00 95.75 208 GLU A C 1
ATOM 1658 O O . GLU A 1 208 ? 11.614 6.534 -7.033 1.00 95.75 208 GLU A O 1
ATOM 16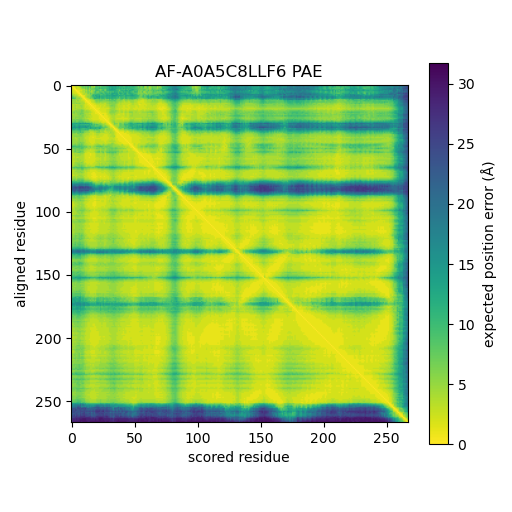63 N N . ASP A 1 209 ? 9.970 7.200 -8.412 1.00 93.75 209 ASP A N 1
ATOM 1664 C CA . ASP A 1 209 ? 10.341 6.398 -9.584 1.00 93.75 209 ASP A CA 1
ATOM 1665 C C . ASP A 1 209 ? 10.504 4.906 -9.240 1.00 93.75 209 ASP A C 1
ATOM 1667 O O . ASP A 1 209 ? 11.561 4.315 -9.483 1.00 93.75 209 ASP A O 1
ATOM 1671 N N . THR A 1 210 ? 9.466 4.321 -8.632 1.00 95.50 210 THR A N 1
ATOM 1672 C CA . THR A 1 210 ? 9.440 2.906 -8.220 1.00 95.50 210 THR A CA 1
ATOM 1673 C C . THR A 1 210 ? 8.137 2.209 -8.575 1.00 95.50 210 THR A C 1
ATOM 1675 O O . THR A 1 210 ? 7.076 2.825 -8.557 1.00 95.50 210 THR A O 1
ATOM 1678 N N . ASP A 1 211 ? 8.205 0.900 -8.788 1.00 96.00 211 ASP A N 1
ATOM 1679 C CA . ASP A 1 211 ? 7.060 0.012 -8.965 1.00 96.00 211 ASP A CA 1
ATOM 1680 C C . ASP A 1 211 ? 6.987 -1.018 -7.828 1.00 96.00 211 ASP A C 1
ATOM 1682 O O . ASP A 1 211 ? 7.311 -2.198 -7.986 1.00 96.00 211 ASP A O 1
ATOM 1686 N N . SER A 1 212 ? 6.547 -0.564 -6.652 1.00 96.50 212 SER A N 1
ATOM 1687 C CA . SER A 1 212 ? 6.349 -1.420 -5.469 1.00 96.50 212 SER A CA 1
ATOM 1688 C C . SER A 1 212 ? 5.111 -2.325 -5.557 1.00 96.50 212 SER A C 1
ATOM 1690 O O . SER A 1 212 ? 4.963 -3.306 -4.809 1.00 96.50 212 SER A O 1
ATOM 1692 N N . ALA A 1 213 ? 4.194 -1.999 -6.468 1.00 96.00 213 ALA A N 1
ATOM 1693 C CA . ALA A 1 213 ? 2.966 -2.744 -6.700 1.00 96.00 213 ALA A CA 1
ATOM 1694 C C . ALA A 1 213 ? 3.146 -3.915 -7.682 1.00 96.00 213 ALA A C 1
ATOM 1696 O O . ALA A 1 213 ? 2.273 -4.779 -7.706 1.00 96.00 213 ALA A O 1
ATOM 1697 N N . GLN A 1 214 ? 4.284 -4.006 -8.386 1.00 93.88 214 GLN A N 1
ATOM 1698 C CA . GLN A 1 214 ? 4.558 -4.995 -9.441 1.00 93.88 214 GLN A CA 1
ATOM 1699 C C . GLN A 1 214 ? 3.627 -4.826 -10.658 1.00 93.88 214 GLN A C 1
ATOM 1701 O O . GLN A 1 214 ? 3.174 -5.807 -11.250 1.00 93.88 214 GLN A O 1
ATOM 1706 N N . LEU A 1 215 ? 3.313 -3.587 -11.048 1.00 95.81 215 LEU A N 1
ATOM 1707 C CA . LEU A 1 215 ? 2.484 -3.323 -12.229 1.00 95.81 215 LEU A CA 1
ATOM 1708 C C . LEU A 1 215 ? 3.221 -3.614 -13.542 1.00 95.81 215 LEU A C 1
ATOM 1710 O O . LEU A 1 215 ? 2.590 -4.052 -14.501 1.00 95.81 215 LEU A O 1
ATOM 1714 N N . GLY A 1 216 ? 4.541 -3.452 -13.587 1.00 94.56 216 GLY A N 1
ATOM 1715 C CA . GLY A 1 216 ? 5.374 -3.841 -14.725 1.00 94.56 216 GLY A CA 1
ATOM 1716 C C . GLY A 1 216 ? 5.312 -5.343 -14.970 1.00 94.56 216 GLY A C 1
ATOM 1717 O O . GLY A 1 216 ? 5.136 -5.784 -16.101 1.00 94.56 216 GLY A O 1
ATOM 1718 N N . LEU A 1 217 ? 5.290 -6.141 -13.896 1.00 93.56 217 LEU A N 1
ATOM 1719 C CA . LEU A 1 217 ? 5.057 -7.582 -13.992 1.00 93.56 217 LEU A CA 1
ATOM 1720 C C . LEU A 1 217 ? 3.684 -7.896 -14.610 1.00 93.56 217 LEU A C 1
ATOM 1722 O O . LEU A 1 217 ? 3.561 -8.841 -15.389 1.00 93.56 217 LEU A O 1
ATOM 1726 N N . LEU A 1 218 ? 2.645 -7.113 -14.299 1.00 94.75 218 LEU A N 1
ATOM 1727 C CA . LEU A 1 218 ? 1.332 -7.259 -14.934 1.00 94.75 218 LEU A CA 1
ATOM 1728 C C . LEU A 1 218 ? 1.386 -6.917 -16.434 1.00 94.75 218 LEU A C 1
ATOM 1730 O O . LEU A 1 218 ? 0.805 -7.648 -17.241 1.00 94.75 218 LEU A O 1
ATOM 1734 N N . VAL A 1 219 ? 2.108 -5.861 -16.822 1.00 95.62 219 VAL A N 1
ATOM 1735 C CA . VAL A 1 219 ? 2.336 -5.509 -18.236 1.00 95.62 219 VAL A CA 1
ATOM 1736 C C . VAL A 1 219 ? 3.082 -6.633 -18.954 1.00 95.62 219 VAL A C 1
ATOM 1738 O O . VAL A 1 219 ? 2.616 -7.098 -19.988 1.00 95.62 219 VAL A O 1
ATOM 1741 N N . TRP A 1 220 ? 4.175 -7.144 -18.387 1.00 94.56 220 TRP A N 1
ATOM 1742 C CA . TRP A 1 220 ? 4.924 -8.269 -18.954 1.00 94.56 220 TRP A CA 1
ATOM 1743 C C . TRP A 1 220 ? 4.052 -9.516 -19.144 1.00 94.56 220 TRP A C 1
ATOM 1745 O O . TRP A 1 220 ? 4.075 -10.137 -20.203 1.00 94.56 220 TRP A O 1
ATOM 1755 N N . ARG A 1 221 ? 3.217 -9.862 -18.155 1.00 93.81 221 ARG A N 1
ATOM 1756 C CA . ARG A 1 221 ? 2.315 -11.026 -18.242 1.00 93.81 221 ARG A CA 1
ATOM 1757 C C . ARG A 1 221 ? 1.247 -10.892 -19.328 1.00 93.81 221 ARG A C 1
ATOM 1759 O O . ARG A 1 221 ? 0.782 -11.909 -19.833 1.00 93.81 221 ARG A O 1
ATOM 1766 N N . THR A 1 222 ? 0.812 -9.672 -19.632 1.00 95.00 222 THR A N 1
ATOM 1767 C CA . THR A 1 222 ? -0.286 -9.402 -20.578 1.00 95.00 222 THR A CA 1
ATOM 1768 C C . THR A 1 222 ? 0.215 -9.083 -21.988 1.00 95.00 222 THR A C 1
ATOM 1770 O O . THR A 1 222 ? -0.424 -9.476 -22.962 1.00 95.00 222 THR A O 1
ATOM 1773 N N . HIS A 1 223 ? 1.376 -8.435 -22.109 1.00 95.19 223 HIS A N 1
ATOM 1774 C CA . HIS A 1 223 ? 2.014 -8.052 -23.369 1.00 95.19 223 HIS A CA 1
ATOM 1775 C C . HIS A 1 223 ? 3.525 -8.368 -23.361 1.00 95.19 223 HIS A C 1
ATOM 1777 O O . HIS A 1 223 ? 4.346 -7.451 -23.444 1.00 95.19 223 HIS A O 1
ATOM 1783 N N . PRO A 1 224 ? 3.925 -9.654 -23.310 1.00 95.31 224 PRO A N 1
ATOM 1784 C CA . PRO A 1 224 ? 5.328 -10.044 -23.139 1.00 95.31 224 PRO A CA 1
ATOM 1785 C C . PRO A 1 224 ? 6.237 -9.560 -24.274 1.00 95.31 224 PRO A C 1
ATOM 1787 O O . PRO A 1 224 ? 7.338 -9.090 -24.010 1.00 95.31 224 PRO A O 1
ATOM 1790 N N . ASN A 1 225 ? 5.768 -9.602 -25.527 1.00 95.81 225 ASN A N 1
ATOM 1791 C CA . ASN A 1 225 ? 6.550 -9.120 -26.673 1.00 95.81 225 ASN A CA 1
ATOM 1792 C C . ASN A 1 225 ? 6.807 -7.611 -26.565 1.00 95.81 225 ASN A C 1
ATOM 1794 O O . ASN A 1 225 ? 7.941 -7.166 -26.651 1.00 95.81 225 ASN A O 1
ATOM 1798 N N . ALA A 1 226 ? 5.765 -6.820 -26.279 1.00 94.94 226 ALA A N 1
ATOM 1799 C CA . ALA A 1 226 ? 5.923 -5.379 -26.098 1.00 94.94 226 ALA A CA 1
ATOM 1800 C C . ALA A 1 226 ? 6.875 -5.042 -24.946 1.00 94.94 226 ALA A C 1
ATOM 1802 O O . ALA A 1 226 ? 7.705 -4.144 -25.078 1.00 94.94 226 ALA A O 1
ATOM 1803 N N . TRP A 1 227 ? 6.769 -5.778 -23.839 1.00 95.25 227 TRP A N 1
ATOM 1804 C CA . TRP A 1 227 ? 7.672 -5.626 -22.710 1.00 95.25 227 TRP A CA 1
ATOM 1805 C C . TRP A 1 227 ? 9.132 -5.816 -23.121 1.00 95.25 227 TRP A C 1
ATOM 1807 O O . TRP A 1 227 ? 9.916 -4.877 -22.978 1.00 95.25 227 TRP A O 1
ATOM 1817 N N . ASN A 1 228 ? 9.454 -6.982 -23.689 1.00 94.19 228 ASN A N 1
ATOM 1818 C CA . ASN A 1 228 ? 10.820 -7.359 -24.056 1.00 94.19 228 ASN A CA 1
ATOM 1819 C C . ASN A 1 228 ? 11.401 -6.461 -25.159 1.00 94.19 228 ASN A C 1
ATOM 1821 O O . ASN A 1 228 ? 12.583 -6.134 -25.129 1.00 94.19 228 ASN A O 1
ATOM 1825 N N . ASP A 1 229 ? 10.578 -6.055 -26.129 1.00 94.44 229 ASP A N 1
ATOM 1826 C CA . ASP A 1 229 ? 11.059 -5.324 -27.303 1.00 94.44 229 ASP A CA 1
ATOM 1827 C C . ASP A 1 229 ? 11.303 -3.835 -27.014 1.00 94.44 229 ASP A C 1
ATOM 1829 O O . ASP A 1 229 ? 12.162 -3.219 -27.649 1.00 94.44 229 ASP A O 1
ATOM 1833 N N . ARG A 1 230 ? 10.522 -3.216 -26.109 1.00 93.94 230 ARG A N 1
ATOM 1834 C CA . ARG A 1 230 ? 10.528 -1.745 -25.964 1.00 93.94 230 ARG A CA 1
ATOM 1835 C C . ARG A 1 230 ? 10.204 -1.163 -24.588 1.00 93.94 230 ARG A C 1
ATOM 1837 O O . ARG A 1 230 ? 10.677 -0.059 -24.315 1.00 93.94 230 ARG A O 1
ATOM 1844 N N . LEU A 1 231 ? 9.412 -1.832 -23.742 1.00 94.75 231 LEU A N 1
ATOM 1845 C CA . LEU A 1 231 ? 8.937 -1.209 -22.493 1.00 94.75 231 LEU A CA 1
ATOM 1846 C C . LEU A 1 231 ? 9.884 -1.434 -21.312 1.00 94.75 231 LEU A C 1
ATOM 1848 O O . LEU A 1 231 ? 10.035 -0.528 -20.502 1.00 94.75 231 LEU A O 1
ATOM 1852 N N . GLU A 1 232 ? 10.531 -2.599 -21.207 1.00 93.31 232 GLU A N 1
ATOM 1853 C CA . GLU A 1 232 ? 11.302 -2.994 -20.017 1.00 93.31 232 GLU A CA 1
ATOM 1854 C C . GLU A 1 232 ? 12.364 -1.961 -19.620 1.00 93.31 232 GLU A C 1
ATOM 1856 O O . GLU A 1 232 ? 12.394 -1.487 -18.485 1.00 93.31 232 GLU A O 1
ATOM 1861 N N . ALA A 1 233 ? 13.202 -1.556 -20.576 1.00 92.38 233 ALA A N 1
ATOM 1862 C CA . ALA A 1 233 ? 14.306 -0.631 -20.330 1.00 92.38 233 ALA A CA 1
ATOM 1863 C C . ALA A 1 233 ? 13.853 0.799 -19.981 1.00 92.38 233 ALA A C 1
ATOM 1865 O O . ALA A 1 233 ? 14.642 1.563 -19.432 1.00 92.38 233 ALA A O 1
ATOM 1866 N N . LYS A 1 234 ? 12.608 1.160 -20.315 1.00 93.25 234 LYS A N 1
ATOM 1867 C CA . LYS A 1 234 ? 12.012 2.489 -20.092 1.00 93.25 234 LYS A CA 1
ATOM 1868 C C . LYS A 1 234 ? 10.853 2.440 -19.095 1.00 93.25 234 LYS A C 1
ATOM 1870 O O . LYS A 1 234 ? 10.028 3.355 -19.034 1.00 93.25 234 LYS A O 1
ATOM 1875 N N . TRP A 1 235 ? 10.719 1.325 -18.373 1.00 93.81 235 TRP A N 1
ATOM 1876 C CA . TRP A 1 235 ? 9.577 1.100 -17.500 1.00 93.81 235 TRP A CA 1
ATOM 1877 C C . TRP A 1 235 ? 9.418 2.195 -16.439 1.00 93.81 235 TRP A C 1
ATOM 1879 O O . TRP A 1 235 ? 8.289 2.651 -16.260 1.00 93.81 235 TRP A O 1
ATOM 1889 N N . PRO A 1 236 ? 10.490 2.683 -15.780 1.00 91.94 236 PRO A N 1
ATOM 1890 C CA . PRO A 1 236 ? 10.364 3.779 -14.823 1.00 91.94 236 PRO A CA 1
ATOM 1891 C C . PRO A 1 236 ? 9.723 5.037 -15.427 1.00 91.94 236 PRO A C 1
ATOM 1893 O O . PRO A 1 236 ? 8.836 5.628 -14.811 1.00 91.94 236 PRO A O 1
ATOM 1896 N N . GLU A 1 237 ? 10.120 5.423 -16.641 1.00 94.19 237 GLU A N 1
ATOM 1897 C CA . GLU A 1 237 ? 9.588 6.589 -17.349 1.00 94.19 237 GLU A CA 1
ATOM 1898 C C . GLU A 1 237 ? 8.127 6.374 -17.763 1.00 94.19 237 GLU A C 1
ATOM 1900 O O . GLU A 1 237 ? 7.274 7.224 -17.507 1.00 94.19 237 GLU A O 1
ATOM 1905 N N . ILE A 1 238 ? 7.818 5.206 -18.333 1.00 95.25 238 ILE A N 1
ATOM 1906 C CA . ILE A 1 238 ? 6.458 4.840 -18.754 1.00 95.25 238 ILE A CA 1
ATOM 1907 C C . ILE A 1 238 ? 5.509 4.801 -17.552 1.00 95.25 238 ILE A C 1
ATOM 1909 O O . ILE A 1 238 ? 4.400 5.334 -17.606 1.00 95.25 238 ILE A O 1
ATOM 1913 N N . PHE A 1 239 ? 5.934 4.190 -16.445 1.00 95.62 239 PHE A N 1
ATOM 1914 C CA . PHE A 1 239 ? 5.133 4.079 -15.230 1.00 95.62 239 PHE A CA 1
ATOM 1915 C C . PHE A 1 239 ? 4.844 5.449 -14.599 1.00 95.62 239 PHE A C 1
ATOM 1917 O O . PHE A 1 239 ? 3.731 5.701 -14.121 1.00 95.62 239 PHE A O 1
ATOM 1924 N N . LYS A 1 240 ? 5.818 6.365 -14.636 1.00 95.25 240 LYS A N 1
ATOM 1925 C CA . LYS A 1 240 ? 5.652 7.739 -14.147 1.00 95.25 240 LYS A CA 1
ATOM 1926 C C . LYS A 1 240 ? 4.548 8.497 -14.884 1.00 95.25 240 LYS A C 1
ATOM 1928 O O . LYS A 1 240 ? 3.841 9.289 -14.265 1.00 95.25 240 LYS A O 1
ATOM 1933 N N . GLU A 1 241 ? 4.374 8.227 -16.175 1.00 95.75 241 GLU A N 1
ATOM 1934 C CA . GLU A 1 241 ? 3.346 8.843 -17.024 1.00 95.75 241 GLU A CA 1
ATOM 1935 C C . GLU A 1 241 ? 2.053 8.018 -17.135 1.00 95.75 241 GLU A C 1
ATOM 1937 O O . 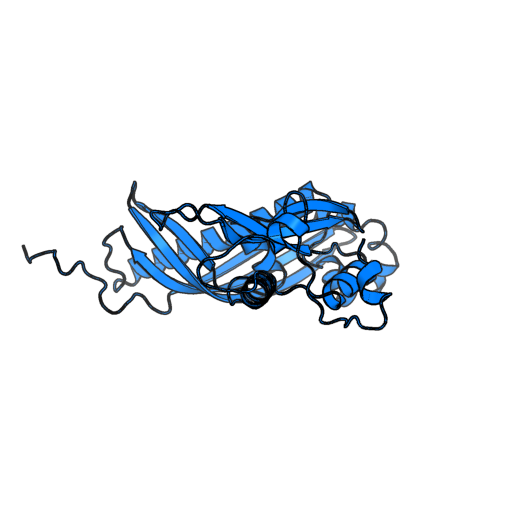GLU A 1 241 ? 1.065 8.486 -17.706 1.00 95.75 241 GLU A O 1
ATOM 1942 N N . ALA A 1 242 ? 2.029 6.802 -16.581 1.00 97.12 242 ALA A N 1
ATOM 1943 C CA . ALA A 1 242 ? 0.883 5.909 -16.678 1.00 97.12 242 ALA A CA 1
ATOM 1944 C C . ALA A 1 242 ? -0.386 6.525 -16.066 1.00 97.12 242 ALA A C 1
ATOM 1946 O O . ALA A 1 242 ? -0.373 7.154 -15.001 1.00 97.12 242 ALA A O 1
ATOM 1947 N N . ALA A 1 243 ? -1.515 6.300 -16.737 1.00 97.81 243 ALA A N 1
ATOM 1948 C CA . ALA A 1 243 ? -2.815 6.788 -16.299 1.00 97.81 243 ALA A CA 1
ATOM 1949 C C . ALA A 1 243 ? -3.542 5.742 -15.444 1.00 97.81 243 ALA A C 1
ATOM 1951 O O . ALA A 1 243 ? -3.498 4.545 -15.724 1.00 97.81 243 ALA A O 1
ATOM 1952 N N . PHE A 1 244 ? -4.273 6.205 -14.427 1.00 98.50 244 PHE A N 1
ATOM 1953 C CA . PHE A 1 244 ? -4.993 5.343 -13.489 1.00 98.50 244 PHE A CA 1
ATOM 1954 C C . PHE A 1 244 ? -6.463 5.745 -13.392 1.00 98.50 244 PHE A C 1
ATOM 1956 O O . PHE A 1 244 ? -6.804 6.842 -12.939 1.00 98.50 244 PHE A O 1
ATOM 1963 N N . GLN A 1 245 ? -7.345 4.830 -13.779 1.00 98.56 245 GLN A N 1
ATOM 1964 C CA . GLN A 1 245 ? -8.792 4.961 -13.639 1.00 98.56 245 GLN A CA 1
ATOM 1965 C C . GLN A 1 245 ? -9.237 4.067 -12.484 1.00 98.56 245 GLN A C 1
ATOM 1967 O O . GLN A 1 245 ? -9.053 2.857 -12.540 1.00 98.56 245 GLN A O 1
ATOM 1972 N N . ILE A 1 246 ? -9.773 4.660 -11.415 1.00 98.69 246 ILE A N 1
ATOM 1973 C CA . ILE A 1 246 ? -10.072 3.948 -10.164 1.00 98.69 246 ILE A CA 1
ATOM 1974 C C . ILE A 1 246 ? -11.564 4.052 -9.871 1.00 98.69 246 ILE A C 1
ATOM 1976 O O . ILE A 1 246 ? -12.066 5.157 -9.626 1.00 98.69 246 ILE A O 1
ATOM 1980 N N . THR A 1 247 ? -12.220 2.896 -9.830 1.00 98.62 247 THR A N 1
ATOM 1981 C CA . THR A 1 247 ? -13.608 2.717 -9.401 1.00 98.62 247 THR A CA 1
ATOM 1982 C C . THR A 1 247 ? -13.626 1.862 -8.142 1.00 98.62 247 THR A C 1
ATOM 1984 O O . THR A 1 247 ? -12.896 0.874 -8.053 1.00 98.62 247 THR A O 1
ATOM 1987 N N . VAL A 1 248 ? -14.432 2.263 -7.160 1.00 98.69 248 VAL A N 1
ATOM 1988 C CA . VAL A 1 248 ? -14.539 1.573 -5.874 1.00 98.69 248 VAL A CA 1
ATOM 1989 C C . VAL A 1 248 ? -16.007 1.339 -5.560 1.00 98.69 248 VAL A C 1
ATOM 1991 O O . VAL A 1 248 ? -16.759 2.303 -5.431 1.00 98.69 248 VAL A O 1
ATOM 1994 N N . ASP A 1 249 ? -16.362 0.075 -5.384 1.00 98.38 249 ASP A N 1
ATOM 1995 C CA . ASP A 1 249 ? -17.649 -0.370 -4.875 1.00 98.38 249 ASP A CA 1
ATOM 1996 C C . ASP A 1 249 ? -17.467 -0.729 -3.395 1.00 98.38 249 ASP A C 1
ATOM 1998 O O . ASP A 1 249 ? -16.677 -1.604 -3.034 1.00 98.38 249 ASP A O 1
ATOM 2002 N N . ALA A 1 250 ? -18.142 0.002 -2.509 1.00 97.94 250 ALA A N 1
ATOM 2003 C CA . ALA A 1 250 ? -18.028 -0.170 -1.065 1.00 97.94 250 ALA A CA 1
ATOM 2004 C C . ALA A 1 250 ? -19.364 -0.608 -0.469 1.00 97.94 250 ALA A C 1
ATOM 2006 O O . ALA A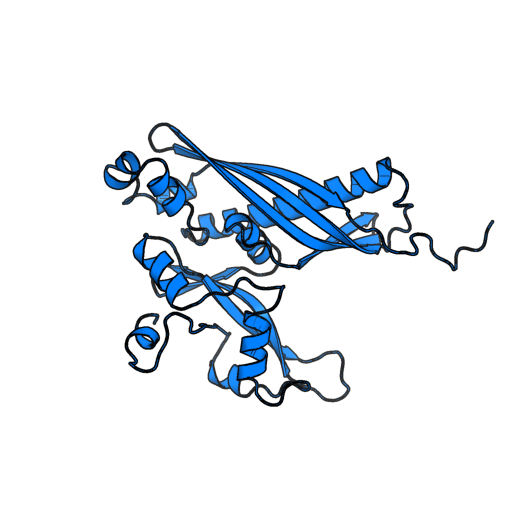 1 250 ? -20.402 -0.048 -0.804 1.00 97.94 250 ALA A O 1
ATOM 2007 N N . SER A 1 251 ? -19.321 -1.575 0.446 1.00 97.06 251 SER A N 1
ATOM 2008 C CA . SER A 1 251 ? -20.501 -2.071 1.155 1.00 97.06 251 SER A CA 1
ATOM 2009 C C . SER A 1 251 ? -20.246 -2.184 2.655 1.00 97.06 251 SER A C 1
ATOM 2011 O O . SER A 1 251 ? -19.229 -2.765 3.066 1.00 97.06 251 SER A O 1
ATOM 2013 N N . ILE A 1 252 ? -21.188 -1.712 3.468 1.00 94.75 252 ILE A N 1
ATOM 2014 C CA . ILE A 1 252 ? -21.175 -1.939 4.916 1.00 94.75 252 ILE A CA 1
ATOM 2015 C C . ILE A 1 252 ? -21.928 -3.231 5.223 1.00 94.75 252 ILE A C 1
ATOM 2017 O O . ILE A 1 252 ? -23.124 -3.342 4.974 1.00 94.75 252 ILE A O 1
ATOM 2021 N N . THR A 1 253 ? -21.227 -4.225 5.769 1.00 88.25 253 THR A N 1
ATOM 2022 C CA . THR A 1 253 ? -21.822 -5.540 6.054 1.00 88.25 253 THR A CA 1
ATOM 2023 C C . THR A 1 253 ? -22.408 -5.638 7.455 1.00 88.25 253 THR A C 1
ATOM 2025 O O . THR A 1 253 ? -23.315 -6.433 7.675 1.00 88.25 253 THR A O 1
ATOM 2028 N N . GLU A 1 254 ? -21.896 -4.852 8.405 1.00 80.62 254 GLU A N 1
ATOM 2029 C CA . GLU A 1 254 ? -22.382 -4.818 9.787 1.00 80.62 254 GLU A CA 1
ATOM 2030 C C . GLU A 1 254 ? -22.295 -3.389 10.339 1.00 80.62 254 GLU A C 1
ATOM 2032 O O . GLU A 1 254 ? -21.268 -2.717 10.207 1.00 80.62 254 GLU A O 1
ATOM 2037 N N . THR A 1 255 ? -23.370 -2.929 10.976 1.00 74.56 255 THR A N 1
ATOM 2038 C CA . THR A 1 255 ? -23.477 -1.588 11.579 1.00 74.56 255 THR A CA 1
ATOM 2039 C C . THR A 1 255 ? -23.386 -1.603 13.108 1.00 74.56 255 THR A C 1
ATOM 2041 O O . THR A 1 255 ? -23.297 -0.540 13.710 1.00 74.56 255 THR A O 1
ATOM 2044 N N . GLY A 1 256 ? -23.332 -2.792 13.723 1.00 60.44 256 GLY A N 1
ATOM 2045 C CA . GLY A 1 256 ? -23.419 -2.995 15.173 1.00 60.44 256 GLY A CA 1
ATOM 2046 C C . GLY A 1 256 ? -24.802 -3.493 15.618 1.00 60.44 256 GLY A C 1
ATOM 2047 O O . GLY A 1 256 ? -25.755 -3.501 14.843 1.00 60.44 256 GLY A O 1
ATOM 2048 N N . LEU A 1 257 ? -24.906 -3.960 16.872 1.00 55.78 257 LEU A N 1
ATOM 2049 C CA . LEU A 1 257 ? -26.171 -4.437 17.466 1.00 55.78 257 LEU A CA 1
ATOM 2050 C C . LEU A 1 257 ? -27.061 -3.292 17.974 1.00 55.78 257 LEU A C 1
ATOM 2052 O O . LEU A 1 257 ? -28.257 -3.479 18.183 1.00 55.78 257 LEU A O 1
ATOM 2056 N N . ILE A 1 258 ? -26.472 -2.120 18.219 1.00 54.00 258 ILE A N 1
ATOM 2057 C CA . ILE A 1 258 ? -27.138 -0.950 18.786 1.00 54.00 258 ILE A CA 1
ATOM 2058 C C . ILE A 1 258 ? -26.662 0.266 17.998 1.00 54.00 258 ILE A C 1
ATOM 2060 O O . ILE A 1 258 ? -25.520 0.694 18.140 1.00 54.00 258 ILE A O 1
ATOM 2064 N N . ASN A 1 259 ? -27.560 0.822 17.188 1.00 54.84 259 ASN A N 1
ATOM 2065 C CA . ASN A 1 259 ? -27.243 1.903 16.246 1.00 54.84 259 ASN A CA 1
ATOM 2066 C C . ASN A 1 259 ? -27.938 3.222 16.630 1.00 54.84 259 ASN A C 1
ATOM 2068 O O . ASN A 1 259 ? -27.852 4.218 15.920 1.00 54.84 259 ASN A O 1
ATOM 2072 N N . GLN A 1 260 ? -28.645 3.225 17.765 1.00 50.75 260 GLN A N 1
ATOM 2073 C CA . GLN A 1 260 ? -29.207 4.412 18.400 1.00 50.75 260 GLN A CA 1
ATOM 2074 C C . GLN A 1 260 ? -28.553 4.597 19.765 1.00 50.75 260 GLN A C 1
ATOM 2076 O O . GLN A 1 260 ? -28.336 3.635 20.501 1.00 50.75 260 GLN A O 1
ATOM 2081 N N . ASN A 1 261 ? -28.255 5.844 20.125 1.00 54.72 261 ASN A N 1
ATOM 2082 C CA . ASN A 1 261 ? -27.736 6.147 21.449 1.00 54.72 261 ASN A CA 1
ATOM 2083 C C . ASN A 1 261 ? -28.795 5.778 22.504 1.00 54.72 261 ASN A C 1
ATOM 2085 O O . ASN A 1 261 ? -29.808 6.463 22.624 1.00 54.72 261 ASN A O 1
ATOM 2089 N N . VAL A 1 262 ? -28.537 4.732 23.291 1.00 59.69 262 VAL A N 1
ATOM 2090 C CA . VAL A 1 262 ? -29.432 4.232 24.355 1.00 59.69 262 VAL A CA 1
ATOM 2091 C C . VAL A 1 262 ? -29.703 5.250 25.468 1.00 59.69 262 VAL A C 1
ATOM 2093 O O . VAL A 1 262 ? -30.595 5.050 26.286 1.00 59.69 262 VAL A O 1
ATOM 2096 N N . THR A 1 263 ? -28.961 6.360 25.497 1.00 62.44 263 THR A N 1
ATOM 2097 C CA . THR A 1 263 ? -29.180 7.472 26.433 1.00 62.44 263 THR A CA 1
ATOM 2098 C C . THR A 1 263 ? -30.045 8.600 25.862 1.00 62.44 263 THR A C 1
ATOM 2100 O O . THR A 1 263 ? -30.445 9.487 26.617 1.00 62.44 263 THR A O 1
ATOM 2103 N N . LYS A 1 264 ? -30.410 8.571 24.567 1.00 50.06 264 LYS A N 1
ATOM 2104 C CA . LYS A 1 264 ? -31.450 9.460 24.028 1.00 50.06 264 LYS A CA 1
ATOM 2105 C C . LYS A 1 264 ? -32.813 8.980 24.535 1.00 50.06 264 LYS A C 1
ATOM 2107 O O . LYS A 1 264 ? -33.479 8.171 23.897 1.00 50.06 264 LYS A O 1
ATOM 2112 N N . LYS A 1 265 ? -33.217 9.469 25.711 1.00 43.47 265 LYS A N 1
ATOM 2113 C CA . LYS A 1 265 ? -34.603 9.374 26.187 1.00 43.47 265 LYS A CA 1
ATOM 2114 C C . LYS A 1 265 ? -35.543 9.930 25.116 1.00 43.47 265 LYS A C 1
ATOM 2116 O O . LYS A 1 265 ? -35.255 10.979 24.544 1.00 43.47 265 LYS A O 1
ATOM 2121 N N . GLY A 1 266 ? -36.649 9.222 24.888 1.00 51.59 266 GLY A N 1
ATOM 2122 C CA . GLY A 1 266 ? -37.759 9.690 24.064 1.00 51.59 266 GLY A CA 1
ATOM 2123 C C . GLY A 1 266 ? -38.185 11.095 24.484 1.00 51.59 266 GLY A C 1
ATOM 2124 O O . GLY A 1 266 ? -38.491 11.317 25.657 1.00 51.59 266 GLY A O 1
ATOM 2125 N N . THR A 1 267 ? -38.130 12.026 23.537 1.00 39.56 267 THR A N 1
ATOM 2126 C CA . THR A 1 267 ? -38.906 13.272 23.573 1.00 39.56 267 THR A CA 1
ATOM 2127 C C . THR A 1 267 ? -40.308 13.002 23.080 1.00 39.56 267 THR A C 1
ATOM 2129 O O . THR A 1 267 ? -40.405 12.305 22.043 1.00 39.56 267 THR A O 1
#